Protein AF-A0A5B1AXQ1-F1 (afdb_monomer_lite)

Structure (mmCIF, N/CA/C/O backbone):
data_AF-A0A5B1AXQ1-F1
#
_entry.id   AF-A0A5B1AXQ1-F1
#
loop_
_atom_site.group_PDB
_atom_site.id
_atom_site.type_symbol
_atom_site.label_atom_id
_atom_site.label_alt_id
_atom_site.label_comp_id
_atom_site.label_asym_id
_atom_site.label_entity_id
_atom_site.label_seq_id
_atom_site.pdbx_PDB_ins_code
_atom_site.Cartn_x
_atom_site.Cartn_y
_atom_site.Cartn_z
_atom_site.occupancy
_atom_site.B_iso_or_equiv
_atom_site.auth_seq_id
_atom_site.auth_comp_id
_atom_site.auth_asym_id
_atom_site.auth_atom_id
_atom_site.pdbx_PDB_model_num
ATOM 1 N N . GLY A 1 1 ? 42.513 -21.942 -64.208 1.00 62.62 1 GLY A N 1
ATOM 2 C CA . GLY A 1 1 ? 41.430 -21.273 -63.466 1.00 62.62 1 GLY A CA 1
ATOM 3 C C . GLY A 1 1 ? 41.956 -20.337 -62.388 1.00 62.62 1 GLY A C 1
ATOM 4 O O . GLY A 1 1 ? 41.761 -20.637 -61.222 1.00 62.62 1 GLY A O 1
ATOM 5 N N . PRO A 1 2 ? 42.596 -19.210 -62.746 1.00 82.12 2 PRO A N 1
ATOM 6 C CA . PRO A 1 2 ? 43.008 -18.190 -61.775 1.00 82.12 2 PRO A CA 1
ATOM 7 C C . PRO A 1 2 ? 41.826 -17.334 -61.291 1.00 82.12 2 PRO A C 1
ATOM 9 O O . PRO A 1 2 ? 41.734 -17.020 -60.113 1.00 82.12 2 PRO A O 1
ATOM 12 N N . ILE A 1 3 ? 40.867 -17.036 -62.173 1.00 83.25 3 ILE A N 1
ATOM 13 C CA . ILE A 1 3 ? 39.683 -16.222 -61.849 1.00 83.25 3 ILE A CA 1
ATOM 14 C C . ILE A 1 3 ? 38.796 -16.921 -60.808 1.00 83.25 3 ILE A C 1
ATOM 16 O O . ILE A 1 3 ? 38.340 -16.279 -59.870 1.00 83.25 3 ILE A O 1
ATOM 20 N N . LEU A 1 4 ? 38.623 -18.244 -60.926 1.00 84.31 4 LEU A N 1
ATOM 21 C CA . LEU A 1 4 ? 37.848 -19.046 -59.973 1.00 84.31 4 LEU A CA 1
ATOM 22 C C . LEU A 1 4 ? 38.517 -19.107 -58.589 1.00 84.31 4 LEU A C 1
ATOM 24 O O . LEU A 1 4 ? 37.845 -19.012 -57.568 1.00 84.31 4 LEU A O 1
ATOM 28 N N . ALA A 1 5 ? 39.848 -19.215 -58.545 1.00 87.50 5 ALA A N 1
ATOM 29 C CA . ALA A 1 5 ? 40.591 -19.179 -57.287 1.00 87.50 5 ALA A CA 1
ATOM 30 C C . ALA A 1 5 ? 40.468 -17.808 -56.598 1.00 87.50 5 ALA A C 1
ATOM 32 O O . ALA A 1 5 ? 40.232 -17.741 -55.394 1.00 87.50 5 ALA A O 1
ATOM 33 N N . VAL A 1 6 ? 40.551 -16.718 -57.370 1.00 89.38 6 VAL A N 1
ATOM 34 C CA . VAL A 1 6 ? 40.380 -15.350 -56.858 1.00 89.38 6 VAL A CA 1
ATOM 35 C C . VAL A 1 6 ? 38.949 -15.110 -56.371 1.00 89.38 6 VAL A C 1
ATOM 37 O O . VAL A 1 6 ? 38.765 -14.564 -55.286 1.00 89.38 6 VAL A O 1
ATOM 40 N N . SER A 1 7 ? 37.927 -15.562 -57.103 1.00 87.31 7 SER A N 1
ATOM 41 C CA . SER A 1 7 ? 36.533 -15.401 -56.674 1.00 87.31 7 SER A CA 1
ATOM 42 C C . SER A 1 7 ? 36.222 -16.180 -55.396 1.00 87.31 7 SER A C 1
ATOM 44 O O . SER A 1 7 ? 35.523 -15.670 -54.524 1.00 87.31 7 SER A O 1
ATOM 46 N N . VAL A 1 8 ? 36.770 -17.392 -55.248 1.00 87.69 8 VAL A N 1
ATOM 47 C CA . VAL A 1 8 ? 36.600 -18.199 -54.029 1.00 87.69 8 VAL A CA 1
ATOM 48 C C . VAL A 1 8 ? 37.334 -17.562 -52.848 1.00 87.69 8 VAL A C 1
ATOM 50 O O . VAL A 1 8 ? 36.778 -17.503 -51.755 1.00 87.69 8 VAL A O 1
ATOM 53 N N . ALA A 1 9 ? 38.535 -17.018 -53.058 1.00 88.31 9 ALA A N 1
ATOM 54 C CA . ALA A 1 9 ? 39.266 -16.307 -52.012 1.00 88.31 9 ALA A CA 1
ATOM 55 C C . ALA A 1 9 ? 38.494 -15.074 -51.506 1.00 88.31 9 ALA A C 1
ATOM 57 O O . ALA A 1 9 ? 38.360 -14.889 -50.299 1.00 88.31 9 ALA A O 1
ATOM 58 N N . ILE A 1 10 ? 37.919 -14.272 -52.410 1.00 86.94 10 ILE A N 1
ATOM 59 C CA . ILE A 1 10 ? 37.098 -13.105 -52.043 1.00 86.94 10 ILE A CA 1
ATOM 60 C C . ILE A 1 10 ? 35.821 -13.538 -51.305 1.00 86.94 10 ILE A C 1
ATOM 62 O O . ILE A 1 10 ? 35.460 -12.933 -50.295 1.00 86.94 10 ILE A O 1
ATOM 66 N N . ALA A 1 11 ? 35.164 -14.612 -51.754 1.00 86.19 11 ALA A N 1
ATOM 67 C CA . ALA A 1 11 ? 33.975 -15.145 -51.091 1.00 86.19 11 ALA A CA 1
ATOM 68 C C . ALA A 1 11 ? 34.274 -15.651 -49.667 1.00 86.19 11 ALA A C 1
ATOM 70 O O . ALA A 1 11 ? 33.496 -15.395 -48.750 1.00 86.19 11 ALA A O 1
ATOM 71 N N . LEU A 1 12 ? 35.417 -16.313 -49.458 1.00 84.81 12 LEU A N 1
ATOM 72 C CA . LEU A 1 12 ? 35.848 -16.781 -48.137 1.00 84.81 12 LEU A CA 1
ATOM 73 C C . LEU A 1 12 ? 36.193 -15.625 -47.190 1.00 84.81 12 LEU A C 1
ATOM 75 O O . LEU A 1 12 ? 35.871 -15.704 -46.008 1.00 84.81 12 LEU A O 1
ATOM 79 N N . ILE A 1 13 ? 36.778 -14.536 -47.699 1.00 84.00 13 ILE A N 1
ATOM 80 C CA . ILE A 1 13 ? 37.004 -13.311 -46.913 1.00 84.00 13 ILE A CA 1
ATOM 81 C C . ILE A 1 13 ? 35.664 -12.706 -46.466 1.00 84.00 13 ILE A C 1
ATOM 83 O O . ILE A 1 13 ? 35.518 -12.343 -45.301 1.00 84.00 13 ILE A O 1
ATOM 87 N N . GLY A 1 14 ? 34.665 -12.656 -47.355 1.00 78.06 14 GLY A N 1
ATOM 88 C CA . GLY A 1 14 ? 33.310 -12.216 -47.007 1.00 78.06 14 GLY A CA 1
ATOM 89 C C . GLY A 1 14 ? 32.628 -13.123 -45.975 1.00 78.06 14 GLY A C 1
ATOM 90 O O . GLY A 1 14 ? 31.987 -12.634 -45.047 1.00 78.06 14 GLY A O 1
ATOM 91 N N . LEU A 1 15 ? 32.825 -14.441 -46.080 1.00 81.62 15 LEU A N 1
ATOM 92 C CA . LEU A 1 15 ? 32.309 -15.418 -45.117 1.00 81.62 15 LEU A CA 1
ATOM 93 C C . LEU A 1 15 ? 32.937 -15.237 -43.725 1.00 81.62 15 LEU A C 1
ATOM 95 O O . LEU A 1 15 ? 32.262 -15.414 -42.716 1.00 81.62 15 LEU A O 1
ATOM 99 N N . LEU A 1 16 ? 34.209 -14.835 -43.661 1.00 79.88 16 LEU A N 1
ATOM 100 C CA . LEU A 1 16 ? 34.940 -14.613 -42.411 1.00 79.88 16 LEU A CA 1
ATOM 101 C C . LEU A 1 16 ? 34.453 -13.377 -41.633 1.00 79.88 16 LEU A C 1
ATOM 103 O O . LEU A 1 16 ? 34.719 -13.268 -40.439 1.00 79.88 16 LEU A O 1
ATOM 107 N N . ALA A 1 17 ? 33.705 -12.475 -42.276 1.00 72.56 17 ALA A N 1
ATOM 108 C CA . ALA A 1 17 ? 33.065 -11.331 -41.625 1.00 72.56 17 ALA A CA 1
ATOM 109 C C . ALA A 1 17 ? 31.730 -11.689 -40.934 1.00 72.56 17 ALA A C 1
ATOM 111 O O . ALA A 1 17 ? 31.288 -10.964 -40.043 1.00 72.56 17 ALA A O 1
ATOM 112 N N . LEU A 1 18 ? 31.099 -12.817 -41.292 1.00 72.56 18 LEU A N 1
ATOM 113 C CA . LEU A 1 18 ? 29.804 -13.241 -40.738 1.00 72.56 18 LEU A CA 1
ATOM 114 C C . LEU A 1 18 ? 29.834 -13.634 -39.247 1.00 72.56 18 LEU A C 1
ATOM 116 O O . LEU A 1 18 ? 28.902 -13.258 -38.541 1.00 72.56 18 LEU A O 1
ATOM 120 N N . PRO A 1 19 ? 30.866 -14.317 -38.708 1.00 74.19 19 PRO A N 1
ATOM 121 C CA . PRO A 1 19 ? 30.937 -14.632 -37.278 1.00 74.19 19 PRO A CA 1
ATOM 122 C C . PRO A 1 19 ? 31.004 -13.387 -36.381 1.00 74.19 19 PRO A C 1
ATOM 124 O O . PRO A 1 19 ? 30.658 -13.454 -35.203 1.00 74.19 19 PRO A O 1
ATOM 127 N N . GLY A 1 20 ? 31.464 -12.255 -36.927 1.00 69.19 20 GLY A N 1
ATOM 128 C CA . GLY A 1 20 ? 31.511 -10.966 -36.236 1.00 69.19 20 GLY A CA 1
ATOM 129 C C . GLY A 1 20 ? 30.225 -10.148 -36.363 1.00 69.19 20 GLY A C 1
ATOM 130 O O . GLY A 1 20 ? 30.095 -9.124 -35.691 1.00 69.19 20 GLY A O 1
ATOM 131 N N . TYR A 1 21 ? 29.274 -10.574 -37.199 1.00 69.88 21 TYR A N 1
ATOM 132 C CA . TYR A 1 21 ? 28.023 -9.857 -37.394 1.00 69.88 21 TYR A CA 1
ATOM 133 C C . TYR A 1 21 ? 27.135 -10.012 -36.160 1.00 69.88 21 TYR A C 1
ATOM 135 O O . TYR A 1 21 ? 26.579 -11.075 -35.885 1.00 69.88 21 TYR A O 1
ATOM 143 N N . ARG A 1 22 ? 26.999 -8.923 -35.403 1.00 64.44 22 ARG A N 1
ATOM 144 C CA . ARG A 1 22 ? 26.010 -8.810 -34.336 1.00 64.44 22 ARG A CA 1
ATOM 145 C C . ARG A 1 22 ? 24.856 -7.977 -34.850 1.00 64.44 22 ARG A C 1
ATOM 147 O O . ARG A 1 22 ? 25.022 -6.786 -35.103 1.00 64.44 22 ARG A O 1
ATOM 154 N N . THR A 1 23 ? 23.694 -8.598 -35.010 1.00 62.81 23 THR A N 1
ATOM 155 C CA . THR A 1 23 ? 22.479 -7.845 -35.300 1.00 62.81 23 THR A CA 1
ATOM 156 C C . THR A 1 23 ? 22.153 -6.978 -34.096 1.00 62.81 23 THR A C 1
ATOM 158 O O . THR A 1 23 ? 21.858 -7.489 -33.016 1.00 62.81 23 THR A O 1
ATOM 161 N N . ASN A 1 24 ? 22.239 -5.666 -34.286 1.00 61.69 24 ASN A N 1
ATOM 162 C CA . ASN A 1 24 ? 21.729 -4.705 -33.333 1.00 61.69 24 ASN A CA 1
ATOM 163 C C . ASN A 1 24 ? 20.288 -4.374 -33.727 1.00 61.69 24 ASN A C 1
ATOM 165 O O . ASN A 1 24 ? 20.029 -3.998 -34.867 1.00 61.69 24 ASN A O 1
ATOM 169 N N . TYR A 1 25 ? 19.352 -4.560 -32.805 1.00 63.44 25 TYR A N 1
ATOM 170 C CA . TYR A 1 25 ? 17.948 -4.195 -33.005 1.00 63.44 25 TYR A CA 1
ATOM 171 C C . TYR A 1 25 ? 17.605 -2.865 -32.325 1.00 63.44 25 TYR A C 1
ATOM 173 O O . TYR A 1 25 ? 16.447 -2.450 -32.346 1.00 63.44 25 TYR A O 1
ATOM 181 N N . ASP A 1 26 ? 18.592 -2.183 -31.733 1.00 63.31 26 ASP A N 1
ATOM 182 C CA . ASP A 1 26 ? 18.380 -0.861 -31.164 1.00 63.31 26 ASP A CA 1
ATOM 183 C C . ASP A 1 26 ? 18.321 0.189 -32.276 1.00 63.31 26 ASP A C 1
ATOM 185 O O . ASP A 1 26 ? 19.329 0.618 -32.838 1.00 63.31 26 ASP A O 1
ATOM 189 N N . THR A 1 27 ? 17.102 0.621 -32.594 1.00 61.88 27 THR A N 1
ATOM 190 C CA . THR A 1 27 ? 16.843 1.675 -33.578 1.00 61.88 27 THR A CA 1
ATOM 191 C C . THR A 1 27 ? 17.524 3.003 -33.241 1.00 61.88 27 THR A C 1
ATOM 193 O O . THR A 1 27 ? 17.702 3.812 -34.149 1.00 61.88 27 THR A O 1
ATOM 196 N N . LYS A 1 28 ? 17.937 3.246 -31.986 1.00 60.12 28 LYS A N 1
ATOM 197 C CA . LYS A 1 28 ? 18.630 4.486 -31.596 1.00 60.12 28 LYS A CA 1
ATOM 198 C C . LYS A 1 28 ? 20.015 4.605 -32.224 1.00 60.12 28 LYS A C 1
ATOM 200 O O . LYS A 1 28 ? 20.384 5.705 -32.630 1.00 60.12 28 LYS A O 1
ATOM 205 N N . ASP A 1 29 ? 20.729 3.492 -32.380 1.00 64.88 29 ASP A N 1
ATOM 206 C CA . ASP A 1 29 ? 22.084 3.469 -32.951 1.00 64.88 29 ASP A CA 1
ATOM 207 C C . ASP A 1 29 ? 22.094 3.702 -34.469 1.00 64.88 29 ASP A C 1
ATOM 209 O O . ASP A 1 29 ? 23.114 4.075 -35.048 1.00 64.88 29 ASP A O 1
ATOM 213 N N . TYR A 1 30 ? 20.942 3.526 -35.121 1.00 67.44 30 TYR A N 1
ATOM 214 C CA . TYR A 1 30 ? 20.759 3.784 -36.550 1.00 67.44 30 TYR A CA 1
ATOM 215 C C . TYR A 1 30 ? 20.339 5.232 -36.853 1.00 67.44 30 TYR A C 1
ATOM 217 O O . TYR A 1 30 ? 20.207 5.601 -38.022 1.00 67.44 30 TYR A O 1
ATOM 225 N N . ILE A 1 31 ? 20.139 6.064 -35.824 1.00 70.50 31 ILE A N 1
ATOM 226 C CA . ILE A 1 31 ? 19.672 7.448 -35.945 1.00 70.50 31 ILE A CA 1
ATOM 227 C C . ILE A 1 31 ? 20.780 8.411 -35.474 1.00 70.50 31 ILE A C 1
ATOM 229 O O . ILE A 1 31 ? 21.354 8.204 -34.404 1.00 70.50 31 ILE A O 1
ATOM 233 N N . PRO A 1 32 ? 21.093 9.497 -36.216 1.00 73.62 32 PRO A N 1
ATOM 234 C CA . PRO A 1 32 ? 22.128 10.447 -35.814 1.00 73.62 32 PRO A CA 1
ATOM 235 C C . PRO A 1 32 ? 21.908 11.009 -34.404 1.00 73.62 32 PRO A C 1
ATOM 237 O O . PRO A 1 32 ? 20.814 11.454 -34.051 1.00 73.62 32 PRO A O 1
ATOM 240 N N . ALA A 1 33 ? 22.977 11.067 -33.608 1.00 70.00 33 ALA A N 1
ATOM 241 C CA . ALA A 1 33 ? 22.943 11.588 -32.237 1.00 70.00 33 ALA A CA 1
ATOM 242 C C . ALA A 1 33 ? 22.510 13.068 -32.136 1.00 70.00 33 ALA A C 1
ATOM 244 O O . ALA A 1 33 ? 22.148 13.534 -31.060 1.00 70.00 33 ALA A O 1
ATOM 245 N N . SER A 1 34 ? 22.539 13.809 -33.249 1.00 73.00 34 SER A N 1
ATOM 246 C CA . SER A 1 34 ? 22.160 15.223 -33.336 1.00 73.00 34 SER A CA 1
ATOM 247 C C . SER A 1 34 ? 20.653 15.472 -33.437 1.00 73.00 34 SER A C 1
ATOM 249 O O . SER A 1 34 ? 20.227 16.624 -33.340 1.00 73.00 34 SER A O 1
ATOM 251 N N . ILE A 1 35 ? 19.830 14.438 -33.644 1.00 80.12 35 ILE A N 1
ATOM 252 C CA . ILE A 1 35 ? 18.378 14.616 -33.730 1.00 80.12 35 ILE A CA 1
ATOM 253 C C . ILE A 1 35 ? 17.828 14.997 -32.344 1.00 80.12 35 ILE A C 1
ATOM 255 O O . ILE A 1 35 ? 18.209 14.367 -31.353 1.00 80.12 35 ILE A O 1
ATOM 259 N N . PRO A 1 36 ? 16.896 15.970 -32.244 1.00 72.94 36 PRO A N 1
ATOM 260 C CA . PRO A 1 36 ? 16.323 16.410 -30.969 1.00 72.94 36 PRO A CA 1
ATOM 261 C C . PRO A 1 36 ? 15.810 15.274 -30.070 1.00 72.94 36 PRO A C 1
ATOM 263 O O . PRO A 1 36 ? 15.926 15.363 -28.851 1.00 72.94 36 PRO A O 1
ATOM 266 N N . GLY A 1 37 ? 15.302 14.185 -30.661 1.00 72.62 37 GLY A N 1
ATOM 267 C CA . GLY A 1 37 ? 14.887 12.981 -29.937 1.00 72.62 37 GLY A CA 1
ATOM 268 C C . GLY A 1 37 ? 16.028 12.287 -29.183 1.00 72.62 37 GLY A C 1
ATOM 269 O O . GLY A 1 37 ? 15.877 11.993 -28.002 1.00 72.62 37 GLY A O 1
ATOM 270 N N . ASN A 1 38 ? 17.192 12.104 -29.815 1.00 71.50 38 ASN A N 1
ATOM 271 C CA . ASN A 1 38 ? 18.360 11.480 -29.182 1.00 71.50 38 ASN A CA 1
ATOM 272 C C . ASN A 1 38 ? 19.023 12.415 -28.160 1.00 71.50 38 ASN A C 1
ATOM 274 O O . ASN A 1 38 ? 19.478 11.960 -27.114 1.00 71.50 38 ASN A O 1
ATOM 278 N N . VAL A 1 39 ? 19.021 13.729 -28.410 1.00 76.25 39 VAL A N 1
ATOM 279 C CA . VAL A 1 39 ? 19.496 14.729 -27.436 1.00 76.25 39 VAL A CA 1
ATOM 280 C C . VAL A 1 39 ? 18.609 14.737 -26.184 1.00 76.25 39 VAL A C 1
ATOM 282 O O . VAL A 1 39 ? 19.123 14.778 -25.065 1.00 76.25 39 VAL A O 1
ATOM 285 N N . GLY A 1 40 ? 17.286 14.655 -26.359 1.00 70.81 40 GLY A N 1
ATOM 286 C CA . GLY A 1 40 ? 16.324 14.554 -25.261 1.00 70.81 40 GLY A CA 1
ATOM 287 C C . GLY A 1 40 ? 16.464 13.254 -24.467 1.00 70.81 40 GLY A C 1
ATOM 288 O O . GLY A 1 40 ? 16.504 13.290 -23.238 1.00 70.81 40 GLY A O 1
ATOM 289 N N . ASP A 1 41 ? 16.618 12.120 -25.150 1.00 72.94 41 ASP A N 1
ATOM 290 C CA . ASP A 1 41 ? 16.845 10.812 -24.524 1.00 72.94 41 ASP A CA 1
ATOM 291 C C . ASP A 1 41 ? 18.177 10.773 -23.750 1.00 72.94 41 ASP A C 1
ATOM 293 O O . ASP A 1 41 ? 18.218 10.316 -22.609 1.00 72.94 41 ASP A O 1
ATOM 297 N N . ALA A 1 42 ? 19.247 11.357 -24.306 1.00 75.06 42 ALA A N 1
ATOM 298 C CA . ALA A 1 42 ? 20.550 11.488 -23.650 1.00 75.06 42 ALA A CA 1
ATOM 299 C C . ALA A 1 42 ? 20.537 12.441 -22.441 1.00 75.06 42 ALA A C 1
ATOM 301 O O . ALA A 1 42 ? 21.315 12.267 -21.501 1.00 75.06 42 ALA A O 1
ATOM 302 N N . ALA A 1 43 ? 19.677 13.462 -22.444 1.00 75.25 43 ALA A N 1
ATOM 303 C CA . ALA A 1 43 ? 19.471 14.325 -21.285 1.00 75.25 43 ALA A CA 1
ATOM 304 C C . ALA A 1 43 ? 18.654 13.611 -20.196 1.00 75.25 43 ALA A C 1
ATOM 306 O O . ALA A 1 43 ? 18.981 13.699 -19.012 1.00 75.25 43 ALA A O 1
ATOM 307 N N . ALA A 1 44 ? 17.618 12.871 -20.590 1.00 69.25 44 ALA A N 1
ATOM 308 C CA . ALA A 1 44 ? 16.731 12.168 -19.675 1.00 69.25 44 ALA A CA 1
ATOM 309 C C . ALA A 1 44 ? 17.388 10.933 -19.033 1.00 69.25 44 ALA A C 1
ATOM 311 O O . ALA A 1 44 ? 17.189 10.696 -17.841 1.00 69.25 44 ALA A O 1
ATOM 312 N N . SER A 1 45 ? 18.243 10.205 -19.758 1.00 70.69 45 SER A N 1
ATOM 313 C CA . SER A 1 45 ? 18.985 9.043 -19.239 1.00 70.69 45 SER A CA 1
ATOM 314 C C . SER A 1 45 ? 19.950 9.382 -18.094 1.00 70.69 45 SER A C 1
ATOM 316 O O . SER A 1 45 ? 20.302 8.508 -17.303 1.00 70.69 45 SER A O 1
ATOM 318 N N . ARG A 1 46 ? 20.328 10.660 -17.934 1.00 75.50 46 ARG A N 1
ATOM 319 C CA . ARG A 1 46 ? 21.127 11.142 -16.790 1.00 75.50 46 ARG A CA 1
ATOM 320 C C . ARG A 1 46 ? 20.351 11.143 -15.472 1.00 75.50 46 ARG A C 1
ATOM 322 O O . ARG A 1 46 ? 20.964 11.069 -14.411 1.00 75.50 46 ARG A O 1
ATOM 329 N N . HIS A 1 47 ? 19.022 11.247 -15.524 1.00 75.62 47 HIS A N 1
ATOM 330 C CA . HIS A 1 47 ? 18.162 11.396 -14.342 1.00 75.62 47 HIS A CA 1
ATOM 331 C C . HIS A 1 47 ? 17.149 10.253 -14.172 1.00 75.62 47 HIS A C 1
ATOM 333 O O . HIS A 1 47 ? 16.691 9.972 -13.057 1.00 75.62 47 HIS A O 1
ATOM 339 N N . PHE A 1 48 ? 16.805 9.563 -15.259 1.00 66.88 48 PHE A N 1
ATOM 340 C CA . PHE A 1 48 ? 15.840 8.473 -15.284 1.00 66.88 48 PHE A CA 1
ATOM 341 C C . PHE A 1 48 ? 16.511 7.180 -15.742 1.00 66.88 48 PHE A C 1
ATOM 343 O O . PHE A 1 48 ? 17.267 7.156 -16.706 1.00 66.88 48 PHE A O 1
ATOM 350 N N . SER A 1 49 ? 16.221 6.082 -15.040 1.00 64.50 49 SER A N 1
ATOM 351 C CA . SER A 1 49 ? 16.651 4.752 -15.475 1.00 64.50 49 SER A CA 1
ATOM 352 C C . SER A 1 49 ? 15.971 4.395 -16.798 1.00 64.50 49 SER A C 1
ATOM 354 O O . SER A 1 49 ? 14.834 4.798 -17.035 1.00 64.50 49 SER A O 1
ATOM 356 N N . GLN A 1 50 ? 16.623 3.591 -17.639 1.00 63.56 50 GLN A N 1
ATOM 357 C CA . GLN A 1 50 ? 16.088 3.206 -18.952 1.00 63.56 50 GLN A CA 1
ATOM 358 C C . GLN A 1 50 ? 14.710 2.519 -18.857 1.00 63.56 50 GLN A C 1
ATOM 360 O O . GLN A 1 50 ? 13.824 2.795 -19.658 1.00 63.56 50 GLN A O 1
ATOM 365 N N . ALA A 1 51 ? 14.465 1.753 -17.787 1.00 58.28 51 ALA A N 1
ATOM 366 C CA . ALA A 1 51 ? 13.154 1.170 -17.479 1.00 58.28 51 ALA A CA 1
ATOM 367 C C . ALA A 1 51 ? 12.037 2.209 -17.220 1.00 58.28 51 ALA A C 1
ATOM 369 O O . ALA A 1 51 ? 10.861 1.907 -17.387 1.00 58.28 51 ALA A O 1
ATOM 370 N N . ARG A 1 52 ? 12.376 3.441 -16.811 1.00 63.03 52 ARG A N 1
ATOM 371 C CA . ARG A 1 52 ? 11.415 4.551 -16.678 1.00 63.03 52 ARG A CA 1
ATOM 372 C C . ARG A 1 52 ? 11.182 5.294 -17.995 1.00 63.03 52 ARG A C 1
ATOM 374 O O . ARG A 1 52 ? 10.152 5.946 -18.124 1.00 63.03 52 ARG A O 1
ATOM 381 N N . MET A 1 53 ? 12.118 5.198 -18.939 1.00 66.75 53 MET A N 1
ATOM 382 C CA . MET A 1 53 ? 12.035 5.822 -20.264 1.00 66.75 53 MET A CA 1
ATOM 383 C C . MET A 1 53 ? 11.198 4.997 -21.252 1.00 66.75 53 MET A C 1
ATOM 385 O O . MET A 1 53 ? 10.631 5.551 -22.188 1.00 66.75 53 MET A O 1
ATOM 389 N N . SER A 1 54 ? 11.090 3.684 -21.037 1.00 68.62 54 SER A N 1
ATOM 390 C CA . SER A 1 54 ? 10.287 2.778 -21.867 1.00 68.62 54 SER A CA 1
ATOM 391 C C . SER A 1 54 ? 9.469 1.838 -20.979 1.00 68.62 54 SER A C 1
ATOM 393 O O . SER A 1 54 ? 9.869 0.693 -20.770 1.00 68.62 54 SER A O 1
ATOM 395 N N . PRO A 1 55 ? 8.365 2.330 -20.386 1.00 74.88 55 PRO A N 1
ATOM 396 C CA . PRO A 1 55 ? 7.534 1.508 -19.522 1.00 74.88 55 PRO A CA 1
ATOM 397 C C . PRO A 1 55 ? 6.750 0.478 -20.337 1.00 74.88 55 PRO A C 1
ATOM 399 O O . PRO A 1 55 ? 6.236 0.777 -21.414 1.00 74.88 55 PRO A O 1
ATOM 402 N N . GLU A 1 56 ? 6.601 -0.717 -19.778 1.00 78.19 56 GLU A N 1
ATOM 403 C CA . GLU A 1 56 ? 5.643 -1.705 -20.264 1.00 78.19 56 GLU A CA 1
ATOM 404 C C . GLU A 1 56 ? 4.255 -1.388 -19.687 1.00 78.19 56 GLU A C 1
ATOM 406 O 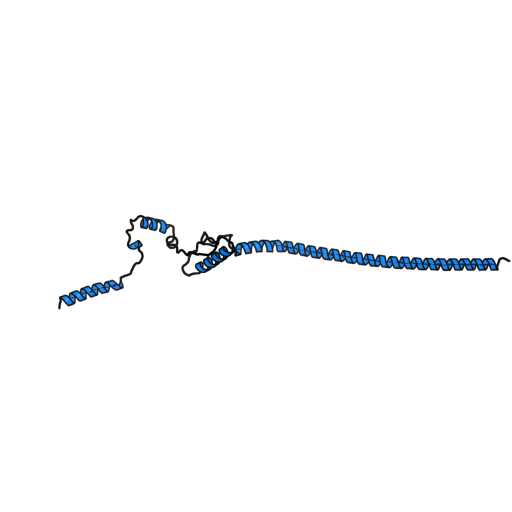O . GLU A 1 56 ? 4.119 -1.088 -18.496 1.00 78.19 56 GLU A O 1
ATOM 411 N N . LEU A 1 57 ? 3.225 -1.398 -20.538 1.00 84.81 57 LEU A N 1
ATOM 412 C CA . LEU A 1 57 ? 1.855 -1.051 -20.161 1.00 84.81 57 LEU A CA 1
ATOM 413 C C . LEU A 1 57 ? 0.968 -2.295 -20.217 1.00 84.81 57 LEU A C 1
ATOM 415 O O . LEU A 1 57 ? 0.834 -2.921 -21.264 1.00 84.81 57 LEU A O 1
ATOM 419 N N . LEU A 1 58 ? 0.324 -2.609 -19.093 1.00 85.44 58 LEU A N 1
ATOM 420 C CA . LEU A 1 58 ? -0.708 -3.637 -18.999 1.00 85.44 58 LEU A CA 1
ATOM 421 C C . LEU A 1 58 ? -2.072 -2.956 -18.862 1.00 85.44 58 LEU A C 1
ATOM 423 O O . LEU A 1 58 ? -2.329 -2.279 -17.866 1.00 85.44 58 LEU A O 1
ATOM 427 N N . MET A 1 59 ? -2.938 -3.134 -19.859 1.00 89.50 59 MET A N 1
ATOM 428 C CA . MET A 1 59 ? -4.309 -2.625 -19.834 1.00 89.50 59 MET A CA 1
ATOM 429 C C . MET A 1 59 ? -5.244 -3.672 -19.226 1.00 89.50 59 MET A C 1
ATOM 431 O O . MET A 1 59 ? -5.219 -4.836 -19.620 1.00 89.50 59 MET A O 1
ATOM 435 N N . LEU A 1 60 ? -6.059 -3.248 -18.261 1.00 86.94 60 LEU A N 1
ATOM 436 C CA . LEU A 1 60 ? -7.110 -4.059 -17.652 1.00 86.94 60 LEU A CA 1
ATOM 437 C C . LEU A 1 60 ? -8.460 -3.517 -18.120 1.00 86.94 60 LEU A C 1
ATOM 439 O O . LEU A 1 60 ? -8.722 -2.324 -17.974 1.00 86.94 60 LEU A O 1
ATOM 443 N N . GLU A 1 61 ? -9.294 -4.390 -18.674 1.00 89.56 61 GLU A N 1
ATOM 444 C CA . GLU A 1 61 ? -10.641 -4.068 -19.143 1.00 89.56 61 GLU A CA 1
ATOM 445 C C . GLU A 1 61 ? -11.663 -4.900 -18.363 1.00 89.56 61 GLU A C 1
ATOM 447 O O . GLU A 1 61 ? -11.425 -6.072 -18.069 1.00 89.56 61 GLU A O 1
ATOM 452 N N . SER A 1 62 ? -12.779 -4.270 -17.999 1.00 90.88 62 SER A N 1
ATOM 453 C CA . SER A 1 62 ? -13.881 -4.876 -17.254 1.00 90.88 62 SER A CA 1
ATOM 454 C C . SER A 1 62 ? -15.209 -4.463 -17.883 1.00 90.88 62 SER A C 1
ATOM 456 O O . SER A 1 62 ? -15.309 -3.396 -18.487 1.00 90.88 62 SER A O 1
ATOM 458 N N . ASP A 1 63 ? -16.234 -5.297 -17.720 1.00 94.25 63 ASP A N 1
ATOM 459 C CA . ASP A 1 63 ? -17.600 -5.057 -18.200 1.00 94.25 63 ASP A CA 1
ATOM 460 C C . ASP A 1 63 ? -18.409 -4.102 -17.300 1.00 94.25 63 ASP A C 1
ATOM 462 O O . ASP A 1 63 ? -19.554 -3.766 -17.607 1.00 94.25 63 ASP A O 1
ATOM 466 N N . HIS A 1 64 ? -17.814 -3.636 -16.201 1.00 92.38 64 HIS A N 1
ATOM 467 C CA . HIS A 1 64 ? -18.434 -2.738 -15.231 1.00 92.38 64 HIS A CA 1
ATOM 468 C C . HIS A 1 64 ? -17.452 -1.689 -14.691 1.00 92.38 64 HIS A C 1
ATOM 470 O O . HIS A 1 64 ? -16.235 -1.761 -14.878 1.00 92.38 64 HIS A O 1
ATOM 476 N N . ASP A 1 65 ? -17.998 -0.688 -13.995 1.00 90.69 65 ASP A N 1
ATOM 477 C CA . ASP A 1 65 ? -17.210 0.367 -13.362 1.00 90.69 65 ASP A CA 1
ATOM 478 C C . ASP A 1 65 ? -16.413 -0.172 -12.163 1.00 90.69 65 ASP A C 1
ATOM 480 O O . ASP A 1 65 ? -16.973 -0.499 -11.114 1.00 90.69 65 ASP A O 1
ATOM 484 N N . MET A 1 66 ? -15.089 -0.193 -12.313 1.00 87.19 66 MET A N 1
ATOM 485 C CA . MET A 1 66 ? -14.144 -0.701 -11.315 1.00 87.19 66 MET A CA 1
ATOM 486 C C . MET A 1 66 ? -13.843 0.281 -10.170 1.00 87.19 66 MET A C 1
ATOM 488 O O . MET A 1 66 ? -12.980 0.018 -9.331 1.00 87.19 66 MET A O 1
ATOM 492 N N . ARG A 1 67 ? -14.501 1.447 -10.103 1.00 88.31 67 ARG A N 1
ATOM 493 C CA . ARG A 1 67 ? -14.276 2.466 -9.054 1.00 88.31 67 ARG A CA 1
ATOM 494 C C . ARG A 1 67 ? -14.969 2.121 -7.730 1.00 88.31 67 ARG A C 1
ATOM 496 O O . ARG A 1 67 ? -15.570 2.983 -7.090 1.00 88.31 67 ARG A O 1
ATOM 503 N N . ASN A 1 68 ? -14.874 0.868 -7.299 1.00 87.56 68 A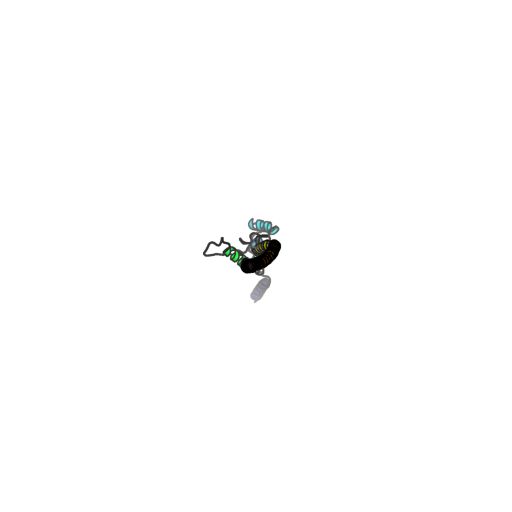SN A N 1
ATOM 504 C CA . ASN A 1 68 ? -15.422 0.387 -6.035 1.00 87.56 68 ASN A CA 1
ATOM 505 C C . ASN A 1 68 ? -14.368 -0.388 -5.226 1.00 87.56 68 ASN A C 1
ATOM 507 O O . ASN A 1 68 ? -13.291 -0.732 -5.711 1.00 87.56 68 ASN A O 1
ATOM 511 N N . SER A 1 69 ? -14.661 -0.636 -3.950 1.00 86.31 69 SER A N 1
ATOM 512 C CA . SER A 1 69 ? -13.715 -1.268 -3.026 1.00 86.31 69 SER A CA 1
ATOM 513 C C . SER A 1 69 ? -13.384 -2.719 -3.386 1.00 86.31 69 SER A C 1
ATOM 515 O O . SER A 1 69 ? -12.253 -3.146 -3.156 1.00 86.31 69 SER A O 1
ATOM 517 N N . ALA A 1 70 ? -14.329 -3.471 -3.958 1.00 86.06 70 ALA A N 1
ATOM 518 C CA . ALA A 1 70 ? -14.110 -4.859 -4.350 1.00 86.06 70 ALA A CA 1
ATOM 519 C C . ALA A 1 70 ? -13.106 -4.952 -5.506 1.00 86.06 70 ALA A C 1
ATOM 521 O O . ALA A 1 70 ? -12.113 -5.675 -5.405 1.00 86.06 70 ALA A O 1
ATOM 522 N N . ASP A 1 71 ? -13.289 -4.146 -6.548 1.00 88.44 71 ASP A N 1
ATOM 523 C CA . ASP A 1 71 ? -12.414 -4.163 -7.720 1.00 88.44 71 ASP A CA 1
ATOM 524 C C . ASP A 1 71 ? -11.030 -3.592 -7.433 1.00 88.44 71 ASP A C 1
ATOM 526 O O . ASP A 1 71 ? -10.031 -4.088 -7.954 1.00 88.44 71 ASP A O 1
ATOM 530 N N . MET A 1 72 ? -10.919 -2.628 -6.518 1.00 87.75 72 MET A N 1
ATOM 531 C CA . MET A 1 72 ? -9.613 -2.151 -6.054 1.00 87.75 72 MET A CA 1
ATOM 532 C C . MET A 1 72 ? -8.806 -3.261 -5.359 1.00 87.75 72 MET A C 1
ATOM 534 O O . MET A 1 72 ? -7.581 -3.309 -5.506 1.00 87.75 72 MET A O 1
ATOM 538 N N . MET A 1 73 ? -9.456 -4.204 -4.661 1.00 86.25 73 MET A N 1
ATOM 539 C CA . MET A 1 73 ? -8.767 -5.386 -4.117 1.00 86.25 73 MET A CA 1
ATOM 540 C C . MET A 1 73 ? -8.290 -6.331 -5.219 1.00 86.25 73 MET A C 1
ATOM 542 O O . MET A 1 73 ? -7.182 -6.868 -5.135 1.00 86.25 73 MET A O 1
ATOM 546 N N . VAL A 1 74 ? -9.104 -6.526 -6.259 1.00 88.62 74 VAL A N 1
ATOM 547 C CA . VAL A 1 74 ? -8.739 -7.349 -7.419 1.00 88.62 74 VAL A CA 1
ATOM 548 C C . VAL A 1 74 ? -7.540 -6.734 -8.146 1.00 88.62 74 VAL A C 1
ATOM 550 O O . VAL A 1 74 ? -6.554 -7.431 -8.396 1.00 88.62 74 VAL A O 1
ATOM 553 N N . ILE A 1 75 ? -7.559 -5.420 -8.387 1.00 89.94 75 ILE A N 1
ATOM 554 C CA . ILE A 1 75 ? -6.447 -4.681 -8.995 1.00 89.94 75 ILE A CA 1
ATOM 555 C C . ILE A 1 75 ? -5.177 -4.785 -8.136 1.00 89.94 75 ILE A C 1
ATOM 557 O O . ILE A 1 75 ? -4.100 -5.029 -8.685 1.00 89.94 75 ILE A O 1
ATOM 561 N N . ASP A 1 76 ? -5.252 -4.658 -6.802 1.00 87.56 76 ASP A N 1
ATOM 562 C CA . ASP A 1 76 ? -4.071 -4.851 -5.936 1.00 87.56 76 ASP A CA 1
ATOM 563 C C . ASP A 1 76 ? -3.532 -6.286 -6.022 1.00 87.56 76 ASP A C 1
ATOM 565 O O . ASP A 1 76 ? -2.316 -6.484 -6.057 1.00 87.56 76 ASP A O 1
ATOM 569 N N . ARG A 1 77 ? -4.403 -7.299 -6.121 1.00 87.56 77 ARG A N 1
ATOM 570 C CA . ARG A 1 77 ? -3.975 -8.696 -6.270 1.00 87.56 77 ARG A CA 1
ATOM 571 C C . ARG A 1 77 ? -3.257 -8.939 -7.597 1.00 87.56 77 ARG A C 1
ATOM 573 O O . ARG A 1 77 ? -2.189 -9.552 -7.587 1.00 87.56 77 ARG A O 1
ATOM 580 N N . ILE A 1 78 ? -3.798 -8.431 -8.706 1.00 88.88 78 ILE A N 1
ATOM 581 C CA . ILE A 1 78 ? -3.155 -8.495 -10.030 1.00 88.88 78 ILE A CA 1
ATOM 582 C C . ILE A 1 78 ? -1.798 -7.791 -9.978 1.00 88.88 78 ILE A C 1
ATOM 584 O O . ILE A 1 78 ? -0.780 -8.355 -10.368 1.00 88.88 78 ILE A O 1
ATOM 588 N N . THR A 1 79 ? -1.760 -6.593 -9.401 1.00 89.25 79 THR A N 1
ATOM 589 C CA . THR A 1 79 ? -0.536 -5.798 -9.254 1.00 89.25 79 THR A CA 1
ATOM 590 C C . THR A 1 79 ? 0.539 -6.548 -8.470 1.00 89.25 79 THR A C 1
ATOM 592 O O . THR A 1 79 ? 1.703 -6.556 -8.869 1.00 89.25 79 THR A O 1
ATOM 595 N N . ARG A 1 80 ? 0.171 -7.212 -7.365 1.00 85.50 80 ARG A N 1
ATOM 596 C CA . ARG A 1 80 ? 1.103 -8.045 -6.594 1.00 85.50 80 ARG A CA 1
ATOM 597 C C . ARG A 1 80 ? 1.609 -9.227 -7.406 1.00 85.50 80 ARG A C 1
ATOM 599 O O . ARG A 1 80 ? 2.797 -9.511 -7.329 1.00 85.50 80 ARG A O 1
ATOM 606 N N . ALA A 1 81 ? 0.744 -9.910 -8.153 1.00 88.56 81 ALA A N 1
ATOM 607 C CA . ALA A 1 81 ? 1.158 -11.025 -8.999 1.00 88.56 81 ALA A CA 1
ATOM 608 C C . ALA A 1 81 ? 2.169 -10.576 -10.066 1.00 88.56 81 ALA A C 1
ATOM 610 O O . ALA A 1 81 ? 3.220 -11.197 -10.195 1.00 88.56 81 ALA A O 1
ATOM 611 N N . VAL A 1 82 ? 1.904 -9.455 -10.747 1.00 87.06 82 VAL A N 1
ATOM 612 C CA . VAL A 1 82 ? 2.823 -8.877 -11.740 1.00 87.06 82 VAL A CA 1
ATOM 613 C C . VAL A 1 82 ? 4.154 -8.502 -11.090 1.00 87.06 82 VAL A C 1
ATOM 615 O O . VAL A 1 82 ? 5.201 -8.878 -11.593 1.00 87.06 82 VAL A O 1
ATOM 618 N N . PHE A 1 83 ? 4.145 -7.847 -9.929 1.00 85.75 83 PHE A N 1
ATOM 619 C CA . PHE A 1 83 ? 5.380 -7.440 -9.248 1.00 85.75 83 PHE A CA 1
ATOM 620 C C . PHE A 1 83 ? 6.339 -8.603 -8.917 1.00 85.75 83 PHE A C 1
ATOM 622 O O . PHE A 1 83 ? 7.540 -8.381 -8.827 1.00 85.75 83 PHE A O 1
ATOM 629 N N . HIS A 1 84 ? 5.841 -9.832 -8.745 1.00 86.69 84 HIS A N 1
ATOM 630 C CA . HIS A 1 84 ? 6.689 -11.000 -8.465 1.00 86.69 84 HIS A CA 1
ATOM 631 C C . HIS A 1 84 ? 7.300 -11.642 -9.721 1.00 86.69 84 HIS A C 1
ATOM 633 O O . HIS A 1 84 ? 8.069 -12.597 -9.596 1.00 86.69 84 HIS A O 1
ATOM 639 N N . LEU A 1 85 ? 6.975 -11.156 -10.923 1.00 87.69 85 LEU A N 1
ATOM 640 C CA . LEU A 1 85 ? 7.596 -11.647 -12.148 1.00 87.69 85 LEU A CA 1
ATOM 641 C C . LEU A 1 85 ? 9.072 -11.213 -12.219 1.00 87.69 85 LEU A C 1
ATOM 643 O O . LEU A 1 85 ? 9.413 -10.081 -11.858 1.00 87.69 85 LEU A O 1
ATOM 647 N N . PRO A 1 86 ? 9.971 -12.094 -12.694 1.00 82.75 86 PRO A N 1
ATOM 648 C CA . PRO A 1 86 ? 11.386 -11.771 -12.809 1.00 82.75 86 PRO A CA 1
ATOM 649 C C . PRO A 1 86 ? 11.599 -10.605 -13.783 1.00 82.75 86 PRO A C 1
ATOM 651 O O . PRO A 1 86 ? 11.043 -10.590 -14.877 1.00 82.75 86 PRO A O 1
ATOM 654 N N . GLY A 1 87 ? 12.428 -9.634 -13.391 1.00 77.62 87 GLY A N 1
ATOM 655 C CA . GLY A 1 87 ? 12.747 -8.456 -14.209 1.00 77.62 87 GLY A CA 1
ATOM 656 C C . GLY A 1 87 ? 11.866 -7.228 -13.955 1.00 77.62 87 GLY A C 1
ATOM 657 O O . GLY A 1 87 ? 12.153 -6.163 -14.499 1.00 77.62 87 GLY A O 1
ATOM 658 N N . ILE A 1 88 ? 10.851 -7.324 -13.089 1.00 80.12 88 ILE A N 1
ATOM 659 C CA . ILE A 1 88 ? 9.983 -6.191 -12.749 1.00 80.12 88 ILE A CA 1
ATOM 660 C C . ILE A 1 88 ? 10.512 -5.464 -11.510 1.00 80.12 88 ILE A C 1
ATOM 662 O O . ILE A 1 88 ? 10.491 -5.979 -10.398 1.00 80.12 88 ILE A O 1
ATOM 666 N N . ALA A 1 89 ? 10.981 -4.228 -11.701 1.00 72.88 89 ALA A N 1
ATOM 667 C CA . ALA A 1 89 ? 11.486 -3.397 -10.606 1.00 72.88 89 ALA A CA 1
ATOM 668 C C . ALA A 1 89 ? 10.369 -2.663 -9.843 1.00 72.88 89 ALA A C 1
ATOM 670 O O . ALA A 1 89 ? 10.501 -2.388 -8.651 1.00 72.88 89 ALA A O 1
ATOM 671 N N . GLN A 1 90 ? 9.286 -2.288 -10.530 1.00 76.88 90 GLN A N 1
ATOM 672 C CA . GLN A 1 90 ? 8.224 -1.456 -9.970 1.00 76.88 90 GLN A CA 1
ATOM 673 C C . GLN A 1 90 ? 6.955 -1.560 -10.822 1.00 76.88 90 GLN A C 1
ATOM 675 O O . GLN A 1 90 ? 7.036 -1.506 -12.045 1.00 76.88 90 GLN A O 1
ATOM 680 N N . VAL A 1 91 ? 5.783 -1.630 -10.183 1.00 81.69 91 VAL A N 1
ATOM 681 C CA . VAL A 1 91 ? 4.479 -1.580 -10.868 1.00 81.69 91 VAL A CA 1
ATOM 682 C C . VAL A 1 91 ? 3.714 -0.359 -10.381 1.00 81.69 91 VAL A C 1
ATOM 684 O O . VAL A 1 91 ? 3.445 -0.240 -9.187 1.00 81.69 91 VAL A O 1
ATOM 687 N N . LYS A 1 92 ? 3.362 0.553 -11.291 1.00 82.62 92 LYS A N 1
ATOM 688 C CA . LYS A 1 92 ? 2.532 1.727 -10.989 1.00 82.62 92 LYS A CA 1
ATOM 689 C C . LYS A 1 92 ? 1.093 1.455 -11.410 1.00 82.62 92 LYS A C 1
ATOM 691 O O . LYS A 1 92 ? 0.837 1.129 -12.560 1.00 82.62 92 LYS A O 1
ATOM 696 N N . THR A 1 93 ? 0.167 1.598 -10.472 1.00 84.50 93 THR A N 1
ATOM 697 C CA . THR A 1 93 ? -1.273 1.355 -10.659 1.00 84.50 93 THR A CA 1
ATOM 698 C C . THR A 1 93 ? -2.065 2.329 -9.783 1.00 84.50 93 THR A C 1
ATOM 700 O O . THR A 1 93 ? -1.483 3.017 -8.943 1.00 84.50 93 THR A O 1
ATOM 703 N N . ILE A 1 94 ? -3.388 2.383 -9.934 1.00 78.38 94 ILE A N 1
ATOM 704 C CA . ILE A 1 94 ? -4.269 3.237 -9.127 1.00 78.38 94 ILE A CA 1
ATOM 705 C C . ILE A 1 94 ? -4.189 2.922 -7.623 1.00 78.38 94 ILE A C 1
ATOM 707 O O . ILE A 1 94 ? -4.275 3.829 -6.801 1.00 78.38 94 ILE A O 1
ATOM 711 N N . THR A 1 95 ? -3.914 1.667 -7.250 1.00 73.12 95 THR A N 1
ATOM 712 C CA . THR A 1 95 ? -3.704 1.251 -5.849 1.00 73.12 95 THR A CA 1
ATOM 713 C C . THR A 1 95 ? -2.270 1.481 -5.349 1.00 73.12 95 THR A C 1
ATOM 715 O O . THR A 1 95 ? -1.991 1.304 -4.164 1.00 73.12 95 THR A O 1
ATOM 718 N N . ARG A 1 96 ? -1.337 1.857 -6.240 1.00 76.25 96 ARG A N 1
ATOM 719 C CA . ARG A 1 96 ? 0.102 2.065 -5.974 1.00 76.25 96 ARG A CA 1
ATOM 720 C C . ARG A 1 96 ? 0.664 3.177 -6.874 1.00 76.25 96 ARG A C 1
ATOM 722 O O . ARG A 1 96 ? 1.498 2.903 -7.745 1.00 76.25 96 ARG A O 1
ATOM 729 N N . PRO A 1 97 ? 0.246 4.441 -6.690 1.00 71.75 97 PRO A N 1
ATOM 730 C CA . PRO A 1 97 ? 0.601 5.535 -7.602 1.00 71.75 97 PRO A CA 1
ATOM 731 C C . PRO A 1 97 ? 2.111 5.824 -7.629 1.00 71.75 97 PRO A C 1
ATOM 733 O O . PRO A 1 97 ? 2.671 6.218 -8.651 1.00 71.75 97 PRO A O 1
ATOM 736 N N . LEU A 1 98 ? 2.799 5.564 -6.514 1.00 61.06 98 LEU A N 1
ATOM 737 C CA . LEU A 1 98 ? 4.248 5.724 -6.376 1.00 61.06 98 LEU A CA 1
ATOM 738 C C . LEU A 1 98 ? 5.023 4.430 -6.664 1.00 61.06 98 LEU A C 1
ATOM 740 O O . LEU A 1 98 ? 6.224 4.385 -6.429 1.00 61.06 98 LEU A O 1
ATOM 744 N N . GLY A 1 99 ? 4.356 3.361 -7.107 1.00 55.94 99 GLY A N 1
ATOM 745 C CA . GLY A 1 99 ? 4.905 2.033 -7.406 1.00 55.94 99 GLY A CA 1
ATOM 746 C C . GLY A 1 99 ? 5.517 1.243 -6.239 1.00 55.94 99 GLY A C 1
ATOM 747 O O . GLY A 1 99 ? 5.821 0.063 -6.379 1.00 55.94 99 GLY A O 1
ATOM 748 N N . LYS A 1 100 ? 5.628 1.865 -5.067 1.00 55.91 100 LYS A N 1
ATOM 749 C CA . LYS A 1 100 ? 5.561 1.196 -3.767 1.00 55.91 100 LYS A CA 1
ATOM 750 C C . LYS A 1 100 ? 4.100 1.212 -3.293 1.00 55.91 100 LYS A C 1
ATOM 752 O O . LYS A 1 100 ? 3.381 2.149 -3.662 1.00 55.91 100 LYS A O 1
ATOM 757 N N . PRO A 1 101 ? 3.628 0.207 -2.524 1.00 52.53 101 PRO A N 1
ATOM 758 C CA . PRO A 1 101 ? 2.334 0.330 -1.857 1.00 52.53 101 PRO A CA 1
ATOM 759 C C . PRO A 1 101 ? 2.330 1.650 -1.088 1.00 52.53 101 PRO A C 1
ATOM 761 O O . PRO A 1 101 ? 3.319 1.970 -0.432 1.00 52.53 101 PRO A O 1
ATOM 764 N N . THR A 1 102 ? 1.281 2.455 -1.246 1.00 48.56 102 THR A N 1
ATOM 765 C CA . THR A 1 102 ? 1.196 3.761 -0.592 1.00 48.56 102 THR A CA 1
ATOM 766 C C . THR A 1 102 ? 1.325 3.534 0.905 1.00 48.56 102 THR A C 1
ATOM 768 O O . THR A 1 102 ? 0.476 2.851 1.498 1.00 48.56 102 THR A O 1
ATOM 771 N N . ASP A 1 103 ? 2.404 4.077 1.481 1.00 44.94 103 ASP A N 1
ATOM 772 C CA . ASP A 1 103 ? 2.602 4.152 2.922 1.00 44.94 103 ASP A CA 1
ATOM 773 C C . ASP A 1 103 ? 1.248 4.613 3.496 1.00 44.94 103 ASP A C 1
ATOM 775 O O . ASP A 1 103 ? 0.637 5.545 2.961 1.00 44.94 103 ASP A O 1
ATOM 779 N N . HIS A 1 104 ? 0.730 3.926 4.514 1.00 48.53 104 HIS A N 1
ATOM 780 C CA . HIS A 1 104 ? -0.545 4.224 5.193 1.00 48.53 104 HIS A CA 1
ATOM 781 C C . HIS A 1 104 ? -1.875 3.800 4.509 1.00 48.53 104 HIS A C 1
ATOM 783 O O . HIS A 1 104 ? -2.932 4.028 5.091 1.00 48.53 104 HIS A O 1
ATOM 789 N N . SER A 1 105 ? -1.884 3.143 3.336 1.00 54.44 105 SER A N 1
ATOM 790 C CA . SER A 1 105 ? -3.145 2.729 2.651 1.00 54.44 105 SER A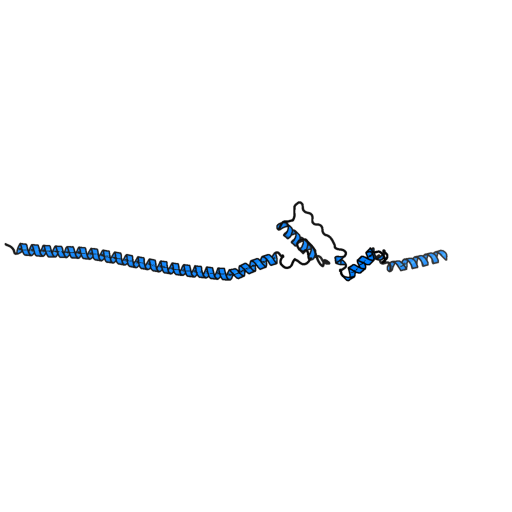 CA 1
ATOM 791 C C . SER A 1 105 ? -3.299 1.227 2.387 1.00 54.44 105 SER A C 1
ATOM 793 O O . SER A 1 105 ? -4.272 0.793 1.772 1.00 54.44 105 SER A O 1
ATOM 795 N N . SER A 1 106 ? -2.338 0.408 2.814 1.00 57.69 106 SER A N 1
ATOM 796 C CA . SER A 1 106 ? -2.435 -1.030 2.579 1.00 57.69 106 SER A CA 1
ATOM 797 C C . SER A 1 106 ? -3.543 -1.629 3.458 1.00 57.69 106 SER A C 1
ATOM 799 O O . SER A 1 106 ? -3.621 -1.328 4.648 1.00 57.69 106 SER A O 1
ATOM 801 N N . ILE A 1 107 ? -4.393 -2.494 2.891 1.00 55.34 107 ILE A N 1
ATOM 802 C CA . ILE A 1 107 ? -5.414 -3.253 3.641 1.00 55.34 107 ILE A CA 1
ATOM 803 C C . ILE A 1 107 ? -4.826 -3.916 4.904 1.00 55.34 107 ILE A C 1
ATOM 805 O O . ILE A 1 107 ? -5.449 -3.814 5.956 1.00 55.34 107 ILE A O 1
ATOM 809 N N . PRO A 1 108 ? -3.607 -4.500 4.882 1.00 53.38 108 PRO A N 1
ATOM 810 C CA . PRO A 1 108 ? -2.959 -4.997 6.094 1.00 53.38 108 PRO A CA 1
ATOM 811 C C . PRO A 1 108 ? -2.658 -3.916 7.139 1.00 53.38 108 PRO A C 1
ATOM 813 O O . PRO A 1 108 ? -2.763 -4.203 8.323 1.00 53.38 108 PRO A O 1
ATOM 816 N N . TYR A 1 109 ? -2.311 -2.689 6.733 1.00 56.22 109 TYR A N 1
ATOM 817 C CA . TYR A 1 109 ? -2.051 -1.576 7.653 1.00 56.22 109 TYR A CA 1
ATOM 818 C C . TYR A 1 109 ? -3.341 -1.003 8.255 1.00 56.22 109 TYR A C 1
ATOM 820 O O . TYR A 1 109 ? -3.398 -0.740 9.454 1.00 56.22 109 TYR A O 1
ATOM 828 N N . GLN A 1 110 ? -4.403 -0.871 7.451 1.00 56.72 110 GLN A N 1
ATOM 829 C CA . GLN A 1 110 ? -5.733 -0.508 7.953 1.00 56.72 110 GLN A CA 1
ATOM 830 C C . GLN A 1 110 ? -6.258 -1.576 8.923 1.00 56.72 110 GLN A C 1
ATOM 832 O O . GLN A 1 110 ? -6.687 -1.235 10.021 1.00 56.72 110 GLN A O 1
ATOM 837 N N . LEU A 1 111 ? -6.119 -2.865 8.584 1.00 57.31 111 LEU A N 1
ATOM 838 C CA . LEU A 1 111 ? -6.434 -3.983 9.481 1.00 57.31 111 LEU A CA 1
ATOM 839 C C . LEU A 1 111 ? -5.552 -3.994 10.740 1.00 57.31 111 LEU A C 1
ATOM 841 O O . LEU A 1 111 ? -6.047 -4.314 11.823 1.00 57.31 111 LEU A O 1
ATOM 845 N N . SER A 1 112 ? -4.265 -3.637 10.632 1.00 56.62 112 SER A N 1
ATOM 846 C CA . SER A 1 112 ? -3.364 -3.584 11.788 1.00 56.62 112 SER A CA 1
ATOM 847 C C . SER A 1 112 ? -3.665 -2.399 12.702 1.00 56.62 112 SER A C 1
ATOM 849 O O . SER A 1 112 ? -3.657 -2.570 13.913 1.00 56.62 112 SER A O 1
ATOM 851 N N . MET A 1 113 ? -3.997 -1.220 12.163 1.00 57.22 113 MET A N 1
ATOM 852 C CA . MET A 1 113 ? -4.440 -0.075 12.970 1.00 57.22 113 MET A CA 1
ATOM 853 C C . MET A 1 113 ? -5.783 -0.345 13.652 1.00 57.22 113 MET A C 1
ATOM 855 O O . MET A 1 113 ? -5.955 0.005 14.817 1.00 57.22 113 MET A O 1
ATOM 859 N N . GLN A 1 114 ? -6.715 -1.016 12.966 1.00 57.31 114 GLN A N 1
ATOM 860 C CA . GLN A 1 114 ? -7.990 -1.425 13.557 1.00 57.31 114 GLN A CA 1
ATOM 861 C C . GLN A 1 114 ? -7.776 -2.428 14.706 1.00 57.31 114 GLN A C 1
ATOM 863 O O . GLN A 1 114 ? -8.403 -2.303 15.757 1.00 57.31 114 GLN A O 1
ATOM 868 N N . ASN A 1 115 ? -6.825 -3.359 14.551 1.00 56.34 115 ASN A N 1
ATOM 869 C CA . ASN A 1 115 ? -6.400 -4.259 15.627 1.00 56.34 115 ASN A CA 1
ATOM 870 C C . ASN A 1 115 ? -5.729 -3.519 16.792 1.00 56.34 115 ASN A C 1
ATOM 872 O O . ASN A 1 115 ? -5.988 -3.868 17.937 1.00 56.34 115 ASN A O 1
ATOM 876 N N . ILE A 1 116 ? -4.902 -2.497 16.539 1.00 56.31 116 ILE A N 1
ATOM 877 C CA . ILE A 1 116 ? -4.248 -1.724 17.611 1.00 56.31 116 ILE A CA 1
ATOM 878 C C . ILE A 1 116 ? -5.295 -1.037 18.497 1.00 56.31 116 ILE A C 1
ATOM 880 O O . ILE A 1 116 ? -5.229 -1.185 19.715 1.00 56.31 116 ILE A O 1
ATOM 884 N N . ILE A 1 117 ? -6.315 -0.394 17.909 1.00 60.28 117 ILE A N 1
ATOM 885 C CA . ILE A 1 117 ? -7.422 0.198 18.684 1.00 60.28 117 ILE A CA 1
ATOM 886 C C . ILE A 1 117 ? -8.159 -0.882 19.489 1.00 60.28 117 ILE A C 1
ATOM 888 O O . ILE A 1 117 ? -8.537 -0.650 20.637 1.00 60.28 117 ILE A O 1
ATOM 892 N N . GLN A 1 118 ? -8.351 -2.076 18.925 1.00 60.75 118 GLN A N 1
ATOM 893 C CA . GLN A 1 118 ? -9.034 -3.171 19.615 1.00 60.75 118 GLN A CA 1
ATOM 894 C C . GLN A 1 118 ? -8.208 -3.742 20.782 1.00 60.75 118 GLN A C 1
ATOM 896 O O . GLN A 1 118 ? -8.767 -4.034 21.837 1.00 60.75 118 GLN A O 1
ATOM 901 N N . VAL A 1 119 ? -6.887 -3.869 20.624 1.00 65.81 119 VAL A N 1
ATOM 902 C CA . VAL A 1 119 ? -5.967 -4.34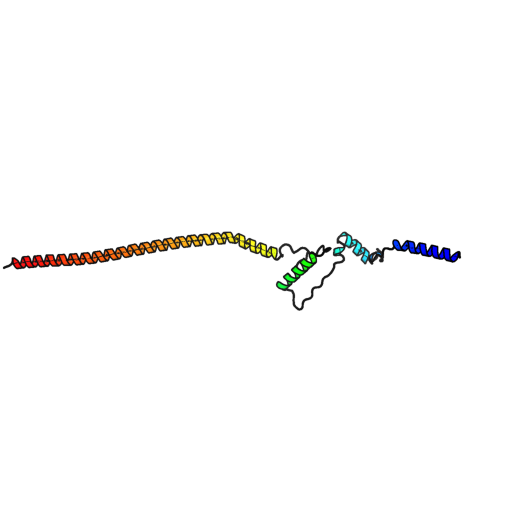5 21.670 1.00 65.81 119 VAL A CA 1
ATOM 903 C C . VAL A 1 119 ? -5.826 -3.316 22.792 1.00 65.81 119 VAL A C 1
ATOM 905 O O . VAL A 1 119 ? -5.829 -3.695 23.963 1.00 65.81 119 VAL A O 1
ATOM 908 N N . GLU A 1 120 ? -5.769 -2.026 22.465 1.00 66.75 120 GLU A N 1
ATOM 909 C CA . GLU A 1 120 ? -5.736 -0.946 23.456 1.00 66.75 120 GLU A CA 1
ATOM 910 C C . GLU A 1 120 ? -7.050 -0.892 24.259 1.00 66.75 120 GLU A C 1
ATOM 912 O O . GLU A 1 120 ? -7.037 -0.892 25.492 1.00 66.75 120 GLU A O 1
ATOM 917 N N . ASN A 1 121 ? -8.201 -1.010 23.584 1.00 74.69 121 ASN A N 1
ATOM 918 C CA . ASN A 1 121 ? -9.506 -1.107 24.246 1.00 74.69 121 ASN A CA 1
ATOM 919 C C . ASN A 1 121 ? -9.727 -2.437 24.983 1.00 74.69 121 ASN A C 1
ATOM 921 O O . ASN A 1 121 ? -10.605 -2.523 25.841 1.00 74.69 121 ASN A O 1
ATOM 925 N N . MET A 1 122 ? -8.945 -3.483 24.706 1.00 77.00 122 MET A N 1
ATOM 926 C CA . MET A 1 122 ? -9.090 -4.772 25.385 1.00 77.00 122 MET A CA 1
ATOM 927 C C . MET A 1 122 ? -8.761 -4.676 26.878 1.00 77.00 122 MET A C 1
ATOM 929 O O . MET A 1 122 ? -9.402 -5.358 27.677 1.00 77.00 122 MET A O 1
ATOM 933 N N . GLN A 1 123 ? -7.808 -3.828 27.284 1.00 80.25 123 GLN A N 1
ATOM 934 C CA . GLN A 1 123 ? -7.560 -3.585 28.711 1.00 80.25 123 GLN A CA 1
ATOM 935 C C . GLN A 1 123 ? -8.758 -2.901 29.376 1.00 80.25 123 GLN A C 1
ATOM 937 O O . GLN A 1 123 ? -9.190 -3.336 30.442 1.00 80.25 123 GLN A O 1
ATOM 942 N N . TYR A 1 124 ? -9.341 -1.900 28.712 1.00 82.50 124 TYR A N 1
ATOM 943 C CA . TYR A 1 124 ? -10.547 -1.219 29.184 1.00 82.50 124 TYR A CA 1
ATOM 944 C C . TYR A 1 124 ? -11.741 -2.181 29.298 1.00 82.50 124 TYR A C 1
ATOM 946 O O . TYR A 1 124 ? -12.407 -2.228 30.331 1.00 82.50 124 TYR A O 1
ATOM 954 N N . MET A 1 125 ? -11.970 -3.028 28.287 1.00 83.31 125 MET A N 1
ATOM 955 C CA . MET A 1 125 ? -13.020 -4.053 28.329 1.00 83.31 125 MET A CA 1
ATOM 956 C C . MET A 1 125 ? -12.792 -5.066 29.455 1.00 83.31 125 MET A C 1
ATOM 958 O O . MET A 1 125 ? -13.739 -5.413 30.155 1.00 83.31 125 MET A O 1
ATOM 962 N N . LYS A 1 126 ? -11.549 -5.515 29.677 1.00 84.19 126 LYS A N 1
ATOM 963 C CA . LYS A 1 126 ? -11.215 -6.414 30.793 1.00 84.19 126 LYS A CA 1
ATOM 964 C C . LYS A 1 126 ? -11.482 -5.769 32.151 1.00 84.19 126 LYS A C 1
ATOM 966 O O . LYS A 1 126 ? -12.034 -6.438 33.018 1.00 84.19 126 LYS A O 1
ATOM 971 N N . GLN A 1 127 ? -11.138 -4.492 32.325 1.00 87.88 127 GLN A N 1
ATOM 972 C CA . GLN A 1 127 ? -11.450 -3.750 33.551 1.00 87.88 127 GLN A CA 1
ATOM 973 C C . GLN A 1 127 ? -12.962 -3.679 33.772 1.00 87.88 127 GLN A C 1
ATOM 975 O O . GLN A 1 127 ? -13.436 -4.118 34.811 1.00 87.88 127 GLN A O 1
ATOM 980 N N . ARG A 1 128 ? -13.738 -3.274 32.760 1.00 85.56 128 ARG A N 1
ATOM 981 C CA . ARG A 1 128 ? -15.209 -3.244 32.844 1.00 85.56 128 ARG A CA 1
ATOM 982 C C . ARG A 1 128 ? -15.828 -4.611 33.129 1.00 85.56 128 ARG A C 1
ATOM 984 O O . ARG A 1 128 ? -16.811 -4.693 33.856 1.00 85.56 128 ARG A O 1
ATOM 991 N N . MET A 1 129 ? -15.252 -5.684 32.597 1.00 87.06 129 MET A N 1
ATOM 992 C CA . MET A 1 129 ? -15.700 -7.045 32.891 1.00 87.06 129 MET A CA 1
ATOM 993 C C . MET A 1 129 ? -15.385 -7.451 34.335 1.00 87.06 129 MET A C 1
ATOM 995 O O . MET A 1 129 ? -16.223 -8.065 34.988 1.00 87.06 129 MET A O 1
ATOM 999 N N . SER A 1 130 ? -14.226 -7.044 34.860 1.00 91.75 130 SER A N 1
ATOM 1000 C CA . SER A 1 130 ? -13.891 -7.196 36.280 1.00 91.75 130 SER A CA 1
ATOM 1001 C C . SER A 1 130 ? -14.853 -6.417 37.179 1.00 91.75 130 SER A C 1
ATOM 1003 O O . SER A 1 130 ? -15.267 -6.931 38.213 1.00 91.75 130 SER A O 1
ATOM 1005 N N . ASP A 1 131 ? -15.246 -5.206 36.781 1.00 91.69 131 ASP A N 1
ATOM 1006 C CA . ASP A 1 131 ? -16.213 -4.401 37.532 1.00 91.69 131 ASP A CA 1
ATOM 1007 C C . ASP A 1 131 ? -17.607 -5.045 37.538 1.00 91.69 131 ASP A C 1
ATOM 1009 O O . ASP A 1 131 ? -18.286 -5.034 38.561 1.00 91.69 131 ASP A O 1
ATOM 1013 N N . MET A 1 132 ? -18.021 -5.667 36.426 1.00 89.88 132 MET A N 1
ATOM 1014 C CA . MET A 1 132 ? -19.269 -6.441 36.370 1.00 89.88 132 MET A CA 1
ATOM 1015 C C . MET A 1 132 ? -19.243 -7.657 37.304 1.00 89.88 132 MET A C 1
ATOM 1017 O O . MET A 1 132 ? -20.264 -7.961 37.916 1.00 89.88 132 MET A O 1
ATOM 1021 N N . ILE A 1 133 ? -18.095 -8.328 37.449 1.00 92.31 133 ILE A N 1
ATOM 1022 C CA . ILE A 1 133 ? -17.932 -9.4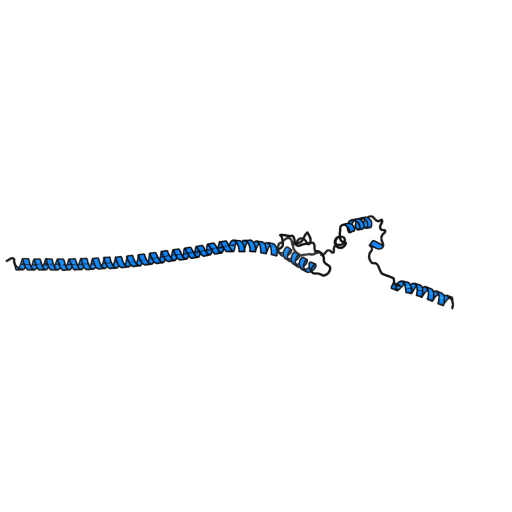24 38.418 1.00 92.31 133 ILE A CA 1
ATOM 1023 C C . ILE A 1 133 ? -18.057 -8.883 39.847 1.00 92.31 133 ILE A C 1
ATOM 1025 O O . ILE A 1 133 ? -18.850 -9.407 40.622 1.00 92.31 133 ILE A O 1
ATOM 1029 N N . ALA A 1 134 ? -17.373 -7.783 40.173 1.00 94.69 134 ALA A N 1
ATOM 1030 C CA . ALA A 1 134 ? -17.486 -7.159 41.492 1.00 94.69 134 ALA A CA 1
ATOM 1031 C C . ALA A 1 134 ? -18.929 -6.715 41.809 1.00 94.69 134 ALA A C 1
ATOM 1033 O O . ALA A 1 134 ? -19.397 -6.848 42.939 1.00 94.69 134 ALA A O 1
ATOM 1034 N N . GLN A 1 135 ? -19.665 -6.219 40.809 1.00 92.50 135 GLN A N 1
ATOM 1035 C CA . GLN A 1 135 ? -21.081 -5.889 40.954 1.00 92.50 135 GLN A CA 1
ATOM 1036 C C . GLN A 1 135 ? -21.945 -7.139 41.175 1.00 92.50 135 GLN A C 1
ATOM 1038 O O . GLN A 1 135 ? -22.866 -7.097 41.990 1.00 92.50 135 GLN A O 1
ATOM 1043 N N . ALA A 1 136 ? -21.661 -8.244 40.483 1.00 91.38 136 ALA A N 1
ATOM 1044 C CA . ALA A 1 136 ? -22.347 -9.515 40.697 1.00 91.38 136 ALA A CA 1
ATOM 1045 C C . ALA A 1 136 ? -22.130 -10.046 42.122 1.00 91.38 136 ALA A C 1
ATOM 1047 O O . ALA A 1 136 ? -23.100 -10.431 42.774 1.00 91.38 136 ALA A O 1
ATOM 1048 N N . ASP A 1 137 ? -20.904 -9.964 42.640 1.00 94.00 137 ASP A N 1
ATOM 1049 C CA . ASP A 1 137 ? -20.587 -10.351 44.018 1.00 94.00 137 ASP A CA 1
ATOM 1050 C C . ASP A 1 137 ? -21.333 -9.474 45.039 1.00 94.00 137 ASP A C 1
ATOM 1052 O O . ASP A 1 137 ? -21.903 -9.976 46.010 1.00 94.00 137 ASP A O 1
ATOM 1056 N N . ALA A 1 138 ? -21.415 -8.161 44.795 1.00 93.62 138 ALA A N 1
ATOM 1057 C CA . ALA A 1 138 ? -22.188 -7.249 45.638 1.00 93.62 138 ALA A CA 1
ATOM 1058 C C . ALA A 1 138 ? -23.699 -7.556 45.608 1.00 93.62 138 ALA A C 1
ATOM 1060 O O . ALA A 1 138 ? -24.373 -7.495 46.640 1.00 93.62 138 ALA A O 1
ATOM 1061 N N . MET A 1 139 ? -24.244 -7.922 44.442 1.00 92.31 139 MET A N 1
ATOM 1062 C CA . MET A 1 139 ? -25.634 -8.374 44.330 1.00 92.31 139 MET A CA 1
ATOM 1063 C C . MET A 1 139 ? -25.859 -9.680 45.094 1.00 92.31 139 MET A C 1
ATOM 1065 O O . MET A 1 139 ? -26.871 -9.798 45.784 1.00 92.31 139 MET A O 1
ATOM 1069 N N . GLN A 1 140 ? -24.914 -10.623 45.045 1.00 93.75 140 GLN A N 1
ATOM 1070 C CA . GLN A 1 140 ? -24.998 -11.860 45.820 1.00 93.75 140 GLN A CA 1
ATOM 1071 C C . GLN A 1 140 ? -25.019 -11.577 47.327 1.00 93.75 140 GLN A C 1
ATOM 1073 O O . GLN A 1 140 ? -25.873 -12.100 48.037 1.00 93.75 140 GLN A O 1
ATOM 1078 N N . GLN A 1 141 ? -24.171 -10.669 47.814 1.00 95.56 141 GLN A N 1
ATOM 1079 C CA . GLN A 1 141 ? -24.181 -10.268 49.223 1.00 95.56 141 GLN A CA 1
ATOM 1080 C C . GLN A 1 141 ? -25.514 -9.620 49.641 1.00 95.56 141 GLN A C 1
ATOM 1082 O O . GLN A 1 141 ? -25.999 -9.828 50.760 1.00 95.56 141 GLN A O 1
ATOM 1087 N N . SER A 1 142 ? -26.135 -8.844 48.747 1.00 92.81 142 SER A N 1
ATOM 1088 C CA . SER A 1 142 ? -27.468 -8.279 48.977 1.00 92.81 142 SER A CA 1
ATOM 1089 C C . SER A 1 142 ? -28.540 -9.371 49.062 1.00 92.81 142 SER A C 1
ATOM 1091 O O . SER A 1 142 ? -29.366 -9.334 49.976 1.00 92.81 142 SER A O 1
ATOM 1093 N N . ILE A 1 143 ? -28.492 -10.372 48.177 1.00 93.12 143 ILE A N 1
ATOM 1094 C CA . ILE A 1 143 ? -29.386 -11.538 48.206 1.00 93.12 143 ILE A CA 1
ATOM 1095 C C . ILE A 1 143 ? -29.227 -12.302 49.524 1.00 93.12 143 ILE A C 1
ATOM 1097 O O . ILE A 1 143 ? -30.225 -12.541 50.203 1.00 93.12 143 ILE A O 1
ATOM 1101 N N . ASP A 1 144 ? -27.997 -12.604 49.938 1.00 95.88 144 ASP A N 1
ATOM 1102 C CA . ASP A 1 144 ? -27.722 -13.322 51.188 1.00 95.88 144 ASP A CA 1
ATOM 1103 C C . ASP A 1 144 ? -28.262 -12.554 52.407 1.00 95.88 144 ASP A C 1
ATOM 1105 O O . ASP A 1 144 ? -28.850 -13.129 53.328 1.00 95.88 144 ASP A O 1
ATOM 1109 N N . THR A 1 145 ? -28.123 -11.226 52.393 1.00 93.38 145 THR A N 1
ATOM 1110 C CA . THR A 1 145 ? -28.662 -10.347 53.440 1.00 93.38 145 THR A CA 1
ATOM 1111 C C . THR A 1 145 ? -30.190 -10.373 53.452 1.00 93.38 145 THR A C 1
ATOM 1113 O O . THR A 1 145 ? -30.792 -10.493 54.521 1.00 93.38 145 THR A O 1
ATOM 1116 N N . MET A 1 146 ? -30.838 -10.305 52.285 1.00 92.69 146 MET A N 1
ATOM 1117 C CA . MET A 1 146 ? -32.296 -10.417 52.179 1.00 92.69 146 MET A CA 1
ATOM 1118 C C . MET A 1 146 ? -32.800 -11.781 52.653 1.00 92.69 146 MET A C 1
ATOM 1120 O O . MET A 1 146 ? -33.803 -11.843 53.362 1.00 92.69 146 MET A O 1
ATOM 1124 N N . GLN A 1 147 ? -32.085 -12.860 52.336 1.00 93.94 147 GLN A N 1
ATOM 1125 C CA . GLN A 1 147 ? -32.415 -14.206 52.797 1.00 93.94 147 GLN A CA 1
ATOM 1126 C C . GLN A 1 147 ? -32.355 -14.301 54.326 1.00 93.94 147 GLN A C 1
ATOM 1128 O O . GLN A 1 147 ? -33.248 -14.866 54.956 1.00 93.94 147 GLN A O 1
ATOM 1133 N N . ARG A 1 148 ? -31.346 -13.673 54.937 1.00 94.50 148 ARG A N 1
ATOM 1134 C CA . ARG A 1 148 ? -31.206 -13.630 56.394 1.00 94.50 148 ARG A CA 1
ATOM 1135 C C . ARG A 1 148 ? -32.281 -12.777 57.060 1.00 94.50 148 ARG A C 1
ATOM 1137 O O . ARG A 1 148 ? -32.811 -13.167 58.095 1.00 94.50 148 ARG A O 1
ATOM 1144 N N . MET A 1 149 ? -32.654 -11.647 56.456 1.00 91.69 149 MET A N 1
ATOM 1145 C CA . MET A 1 149 ? -33.801 -10.858 56.919 1.00 91.69 149 MET A CA 1
ATOM 1146 C C . MET A 1 149 ? -35.099 -11.665 56.848 1.00 91.69 149 MET A C 1
ATOM 1148 O O . MET A 1 149 ? -35.876 -11.646 57.801 1.00 91.69 149 MET A O 1
ATOM 1152 N N . TYR A 1 150 ? -35.312 -12.413 55.764 1.00 93.06 150 TYR A N 1
ATOM 1153 C CA . TYR A 1 150 ? -36.474 -13.286 55.620 1.00 93.06 150 TYR A CA 1
ATOM 1154 C C . TYR A 1 150 ? -36.524 -14.359 56.717 1.00 93.06 150 TYR A C 1
ATOM 1156 O O . TYR A 1 150 ? -37.566 -14.558 57.340 1.00 93.06 150 TYR A O 1
ATOM 1164 N N . GLU A 1 151 ? -35.394 -15.000 57.019 1.00 94.62 151 GLU A N 1
ATOM 1165 C CA . GLU A 1 151 ? -35.293 -15.988 58.096 1.00 94.62 151 GLU A CA 1
ATOM 1166 C C . GLU A 1 151 ? -35.616 -15.379 59.471 1.00 94.62 151 GLU A C 1
ATOM 1168 O O . GLU A 1 151 ? -36.419 -15.933 60.225 1.00 94.62 151 GLU A O 1
ATOM 1173 N N . VAL A 1 152 ? -35.071 -14.197 59.777 1.00 93.69 152 VAL A N 1
ATOM 1174 C CA . VAL A 1 152 ? -35.343 -13.475 61.034 1.00 93.69 152 VAL A CA 1
ATOM 1175 C C . VAL A 1 152 ? -36.814 -13.060 61.139 1.00 93.69 152 VAL A C 1
ATOM 1177 O O . VAL A 1 152 ? -37.425 -13.196 62.203 1.00 93.69 152 VAL A O 1
ATOM 1180 N N . MET A 1 153 ? -37.425 -12.596 60.047 1.00 90.75 153 MET A N 1
ATOM 1181 C CA . MET A 1 153 ? -38.856 -12.280 60.026 1.00 90.75 153 MET A CA 1
ATOM 1182 C C . MET A 1 153 ? -39.702 -13.537 60.250 1.00 90.75 153 MET A C 1
ATOM 1184 O O . MET A 1 153 ? -40.643 -13.500 61.040 1.00 90.75 153 MET A O 1
ATOM 1188 N N . SER A 1 154 ? -39.334 -14.662 59.632 1.00 92.06 154 SER A N 1
ATOM 1189 C CA . SER A 1 154 ? -40.005 -15.947 59.844 1.00 92.06 154 SER A CA 1
ATOM 1190 C C . SER A 1 154 ? -39.928 -16.394 61.307 1.00 92.06 154 SER A C 1
ATOM 1192 O O . SER A 1 154 ? -40.940 -16.793 61.881 1.00 92.06 154 SER A O 1
ATOM 1194 N N . GLN A 1 155 ? -38.758 -16.285 61.943 1.00 92.31 155 GLN A N 1
ATOM 1195 C CA . GLN A 1 155 ? -38.598 -16.590 63.370 1.00 92.31 155 GLN A CA 1
ATOM 1196 C C . GLN A 1 155 ? -39.451 -15.666 64.245 1.00 92.31 155 GLN A C 1
ATOM 1198 O O . GLN A 1 155 ? -40.109 -16.131 65.175 1.00 92.31 155 GLN A O 1
ATOM 1203 N N . THR A 1 156 ? -39.498 -14.372 63.920 1.00 89.12 156 THR A N 1
ATOM 1204 C CA . THR A 1 156 ? -40.324 -13.393 64.641 1.00 89.12 156 THR A CA 1
ATOM 1205 C C . THR A 1 156 ? -41.804 -13.766 64.580 1.00 89.12 156 THR A C 1
ATOM 1207 O O . THR A 1 156 ? -42.463 -13.800 65.614 1.00 89.12 156 THR A O 1
ATOM 1210 N N . VAL A 1 157 ? -42.318 -14.131 63.399 1.00 90.19 157 VAL A N 1
ATOM 1211 C CA . VAL A 1 157 ? -43.712 -14.574 63.223 1.00 90.19 157 VAL A CA 1
ATOM 1212 C C . VAL A 1 157 ? -44.015 -15.812 64.069 1.00 90.19 157 VAL A C 1
ATOM 1214 O O . VAL A 1 157 ? -45.057 -15.861 64.722 1.00 90.19 157 VAL A O 1
ATOM 1217 N N . VAL A 1 158 ? -43.101 -16.787 64.115 1.00 91.38 158 VAL A N 1
ATOM 1218 C CA . VAL A 1 158 ? -43.245 -17.988 64.956 1.00 91.38 158 VAL A CA 1
ATOM 1219 C C . VAL A 1 158 ? -43.277 -17.626 66.444 1.00 91.38 158 VAL A C 1
ATOM 1221 O O . VAL A 1 158 ? -44.143 -18.108 67.173 1.00 91.38 158 VAL A O 1
ATOM 1224 N N . VAL A 1 159 ? -42.382 -16.747 66.905 1.00 91.38 159 VAL A N 1
ATOM 1225 C CA . VAL A 1 159 ? -42.357 -16.291 68.305 1.00 91.38 159 VAL A CA 1
ATOM 1226 C C . VAL A 1 159 ? -43.632 -15.525 68.657 1.00 91.38 159 VAL A C 1
ATOM 1228 O O . VAL A 1 159 ? -44.239 -15.806 69.687 1.00 91.38 159 VAL A O 1
ATOM 1231 N N . THR A 1 160 ? -44.091 -14.606 67.804 1.00 89.44 160 THR A N 1
ATOM 1232 C CA . THR A 1 160 ? -45.351 -13.877 68.012 1.00 89.44 160 THR A CA 1
ATOM 1233 C C . THR A 1 160 ? -46.548 -14.825 68.051 1.00 89.44 160 THR A C 1
ATOM 1235 O O . THR A 1 160 ? -47.428 -14.662 68.896 1.00 89.44 160 THR A O 1
ATOM 1238 N N . HIS A 1 161 ? -46.572 -15.846 67.189 1.00 89.38 161 HIS A N 1
ATOM 1239 C CA . HIS A 1 161 ? -47.610 -16.870 67.215 1.00 89.38 161 HIS A CA 1
ATOM 1240 C C . HIS A 1 161 ? -47.600 -17.652 68.535 1.00 89.38 161 HIS A C 1
ATOM 1242 O O . HIS A 1 161 ? -48.643 -17.772 69.175 1.00 89.38 161 HIS A O 1
ATOM 1248 N N . ASN A 1 162 ? -46.430 -18.114 68.987 1.00 91.50 162 ASN A N 1
ATOM 1249 C CA . ASN A 1 162 ? -46.285 -18.808 70.268 1.00 91.50 162 ASN A CA 1
ATOM 1250 C C . ASN A 1 162 ? -46.701 -17.930 71.452 1.00 91.50 162 ASN A C 1
ATOM 1252 O O . ASN A 1 162 ? -47.426 -18.399 72.325 1.00 91.50 162 ASN A O 1
ATOM 1256 N N . MET A 1 163 ? -46.322 -16.649 71.459 1.00 88.00 163 MET A N 1
ATOM 1257 C CA . MET A 1 163 ? -46.775 -15.701 72.480 1.00 88.00 163 MET A CA 1
ATOM 1258 C C . MET A 1 163 ? -48.303 -15.595 72.495 1.00 88.00 163 MET A C 1
ATOM 1260 O O . MET A 1 163 ? -48.899 -15.672 73.562 1.00 88.00 163 MET A O 1
ATOM 1264 N N . ALA A 1 164 ? -48.958 -15.518 71.332 1.00 89.06 164 ALA A N 1
ATOM 1265 C CA . ALA A 1 164 ? -50.419 -15.491 71.254 1.00 89.06 164 ALA A CA 1
ATOM 1266 C C . ALA A 1 164 ? -51.083 -16.799 71.731 1.00 89.06 164 ALA A C 1
ATOM 1268 O O . ALA A 1 164 ? -52.187 -16.764 72.276 1.00 89.06 164 ALA A O 1
ATOM 1269 N N . VAL A 1 165 ? -50.450 -17.963 71.534 1.00 91.75 165 VAL A N 1
ATOM 1270 C CA . VAL A 1 165 ? -50.920 -19.233 72.121 1.00 91.75 165 VAL A CA 1
ATOM 1271 C C . VAL A 1 165 ? -50.797 -19.189 73.644 1.00 91.75 165 VAL A C 1
ATOM 1273 O O . VAL A 1 165 ? -51.802 -19.371 74.324 1.00 91.75 165 VAL A O 1
ATOM 1276 N N . ILE A 1 166 ? -49.617 -18.850 74.172 1.00 91.31 166 ILE A N 1
ATOM 1277 C CA . ILE A 1 166 ? -49.355 -18.794 75.619 1.00 91.31 166 ILE A CA 1
ATOM 1278 C C . ILE A 1 166 ? -50.274 -17.779 76.311 1.00 91.31 166 ILE A C 1
ATOM 1280 O O . ILE A 1 166 ? -50.804 -18.058 77.381 1.00 91.31 166 ILE A O 1
ATOM 1284 N N . THR A 1 167 ? -50.527 -16.613 75.708 1.00 90.44 167 THR A N 1
ATOM 1285 C CA . THR A 1 167 ? -51.472 -15.626 76.257 1.00 90.44 167 THR A CA 1
ATOM 1286 C C . THR A 1 167 ? -52.897 -16.177 76.329 1.00 90.44 167 THR A C 1
ATOM 1288 O O . THR A 1 167 ? -53.597 -15.923 77.307 1.00 90.44 167 THR A O 1
ATOM 1291 N N . ARG A 1 168 ? -53.333 -16.958 75.331 1.00 89.19 168 ARG A N 1
ATOM 1292 C CA . ARG A 1 168 ? -54.651 -17.613 75.364 1.00 89.19 168 ARG A CA 1
ATOM 1293 C C . ARG A 1 168 ? -54.723 -18.702 76.432 1.00 89.19 168 ARG A C 1
ATOM 1295 O O . ARG A 1 168 ? -55.725 -18.768 77.135 1.00 89.19 168 ARG A O 1
ATOM 1302 N N . GLU A 1 169 ? -53.673 -19.504 76.596 1.00 90.31 169 GLU A N 1
ATOM 1303 C CA . GLU A 1 169 ? -53.592 -20.497 77.677 1.00 90.31 169 GLU A CA 1
ATOM 1304 C C . GLU A 1 169 ? -53.592 -19.831 79.058 1.00 90.31 169 GLU A C 1
ATOM 1306 O O . GLU A 1 169 ? -54.335 -20.246 79.942 1.00 90.31 169 GLU A O 1
ATOM 1311 N N . MET A 1 170 ? -52.830 -18.749 79.236 1.00 88.75 170 MET A N 1
ATOM 1312 C CA . MET A 1 170 ? -52.809 -17.974 80.478 1.00 88.75 170 MET A CA 1
ATOM 1313 C C . MET A 1 170 ? -54.183 -17.374 80.800 1.00 88.75 170 MET A C 1
ATOM 1315 O O . MET A 1 170 ? -54.596 -17.411 81.959 1.00 88.75 170 MET A O 1
ATOM 1319 N N . SER A 1 171 ? -54.907 -16.864 79.795 1.00 88.31 171 SER A N 1
ATOM 1320 C CA . SER A 1 171 ? -56.300 -16.429 79.962 1.00 88.31 171 SER A CA 1
ATOM 1321 C C . SER A 1 171 ? -57.171 -17.584 80.442 1.00 88.31 171 SER A C 1
ATOM 1323 O O . SER A 1 171 ? -57.843 -17.439 81.453 1.00 88.31 171 SER A O 1
ATOM 1325 N N . ALA A 1 172 ? -57.096 -18.747 79.789 1.00 90.50 172 ALA A N 1
ATOM 1326 C CA . ALA A 1 172 ? -57.900 -19.911 80.153 1.00 90.50 172 ALA A CA 1
ATOM 1327 C C . ALA A 1 172 ? -57.619 -20.410 81.582 1.00 90.50 172 ALA A C 1
ATOM 1329 O O . ALA A 1 172 ? -58.550 -20.739 82.311 1.00 90.50 172 ALA A O 1
ATOM 1330 N N . VAL A 1 173 ? -56.353 -20.428 82.015 1.00 88.12 173 VAL A N 1
ATOM 1331 C CA . VAL A 1 173 ? -55.979 -20.786 83.396 1.00 88.12 173 VAL A CA 1
ATOM 1332 C C . VAL A 1 173 ? -56.477 -19.738 84.391 1.00 88.12 173 VAL A C 1
ATOM 1334 O O . VAL A 1 173 ? -56.933 -20.087 85.476 1.00 88.12 173 VAL A O 1
ATOM 1337 N N . THR A 1 174 ? -56.415 -18.453 84.035 1.00 87.81 174 THR A N 1
ATOM 1338 C CA . THR A 1 174 ? -56.929 -17.369 84.887 1.00 87.81 174 THR A CA 1
ATOM 1339 C C . THR A 1 174 ? -58.451 -17.444 85.013 1.00 87.81 174 THR A C 1
ATOM 1341 O O . THR A 1 174 ? -58.968 -17.270 86.114 1.00 87.81 174 THR A O 1
ATOM 1344 N N . ASP A 1 175 ? -59.157 -17.762 83.926 1.00 86.31 175 ASP A N 1
ATOM 1345 C CA . ASP A 1 175 ? -60.603 -17.993 83.928 1.00 86.31 175 ASP A CA 1
ATOM 1346 C C . ASP A 1 175 ? -60.955 -19.206 84.804 1.00 86.31 175 ASP A C 1
ATOM 1348 O O . ASP A 1 175 ? -61.809 -19.093 85.675 1.00 86.31 175 ASP A O 1
ATOM 1352 N N . GLN A 1 176 ? -60.221 -20.321 84.692 1.00 84.25 176 GLN A N 1
ATOM 1353 C CA . GLN A 1 176 ? -60.406 -21.485 85.572 1.00 84.25 176 GLN A CA 1
ATOM 1354 C C . GLN A 1 176 ? -60.142 -21.175 87.051 1.00 84.25 176 GLN A C 1
ATOM 1356 O O . GLN A 1 176 ? -60.881 -21.630 87.920 1.00 84.25 176 GLN A O 1
ATOM 1361 N N . LEU A 1 177 ? -59.094 -20.404 87.361 1.00 85.75 177 LEU A N 1
ATOM 1362 C CA . LEU A 1 177 ? -58.815 -19.973 88.734 1.00 85.75 177 LEU A CA 1
ATOM 1363 C C . LEU A 1 177 ? -59.925 -19.066 89.270 1.00 85.75 177 LEU A C 1
ATOM 1365 O O . LEU A 1 177 ? -60.324 -19.216 90.423 1.00 85.75 177 LEU A O 1
ATOM 1369 N N . ARG A 1 178 ? -60.435 -18.145 88.447 1.00 87.25 178 ARG A N 1
ATOM 1370 C CA . ARG A 1 178 ? -61.584 -17.303 88.791 1.00 87.25 178 ARG A CA 1
ATOM 1371 C C . ARG A 1 178 ? -62.819 -18.159 89.069 1.00 87.25 178 ARG A C 1
ATOM 1373 O O . ARG A 1 178 ? -63.478 -17.918 90.076 1.00 87.25 178 ARG A O 1
ATOM 1380 N N . ASP A 1 179 ? -63.112 -19.132 88.212 1.00 84.19 179 ASP A N 1
ATOM 1381 C CA . ASP A 1 179 ? -64.274 -20.010 88.354 1.00 84.19 179 ASP A CA 1
ATOM 1382 C C . ASP A 1 179 ? -64.164 -20.864 89.628 1.00 84.19 179 ASP A C 1
ATOM 1384 O O . ASP A 1 179 ? -65.107 -20.918 90.408 1.00 84.19 179 ASP A O 1
ATOM 1388 N N . HIS A 1 180 ? -62.986 -21.415 89.942 1.00 82.12 180 HIS A N 1
ATOM 1389 C CA . HIS A 1 180 ? -62.769 -22.137 91.202 1.00 82.12 180 HIS A CA 1
ATOM 1390 C C . HIS A 1 180 ? -62.838 -21.255 92.455 1.00 82.12 180 HIS A C 1
ATOM 1392 O O . HIS A 1 180 ? -63.256 -21.729 93.511 1.00 82.12 180 HIS A O 1
ATOM 1398 N N . ILE A 1 181 ? -62.435 -19.982 92.374 1.00 77.75 181 ILE A N 1
ATOM 1399 C CA . ILE A 1 181 ? -62.641 -19.028 93.474 1.00 77.75 181 ILE A CA 1
ATOM 1400 C C . ILE A 1 181 ? -64.137 -18.741 93.647 1.00 77.75 181 ILE A C 1
ATOM 1402 O O . ILE A 1 181 ? -64.599 -18.678 94.784 1.00 77.75 181 ILE A O 1
ATOM 1406 N N . ALA A 1 182 ? -64.887 -18.609 92.549 1.00 74.19 182 ALA A N 1
ATOM 1407 C CA . ALA A 1 182 ? -66.336 -18.433 92.592 1.00 74.19 182 ALA A CA 1
ATOM 1408 C C . ALA A 1 182 ? -67.041 -19.665 93.194 1.00 74.19 182 ALA A C 1
ATOM 1410 O O . ALA A 1 182 ? -67.857 -19.503 94.095 1.00 74.19 182 ALA A O 1
ATOM 1411 N N . ASP A 1 183 ? -66.653 -20.884 92.803 1.00 75.94 183 ASP A N 1
ATOM 1412 C CA . ASP A 1 183 ? -67.171 -22.134 93.385 1.00 75.94 183 ASP A CA 1
ATOM 1413 C C . ASP A 1 183 ? -66.864 -22.241 94.891 1.00 75.94 183 ASP A C 1
ATOM 1415 O O . ASP A 1 183 ? -67.688 -22.705 95.682 1.00 75.94 183 ASP A O 1
ATOM 1419 N N . PHE A 1 184 ? -65.668 -21.808 95.311 1.00 73.81 184 PHE A N 1
ATOM 1420 C CA . PHE A 1 184 ? -65.282 -21.773 96.723 1.00 73.81 184 PHE A CA 1
ATOM 1421 C C . PHE A 1 184 ? -66.078 -20.725 97.516 1.00 73.81 184 PHE A C 1
ATOM 1423 O O . PHE A 1 184 ? -66.438 -20.978 98.667 1.00 73.81 184 PHE A O 1
ATOM 1430 N N . GLU A 1 185 ? -66.363 -19.564 96.917 1.00 71.06 185 GLU A N 1
ATOM 1431 C CA . GLU A 1 185 ? -6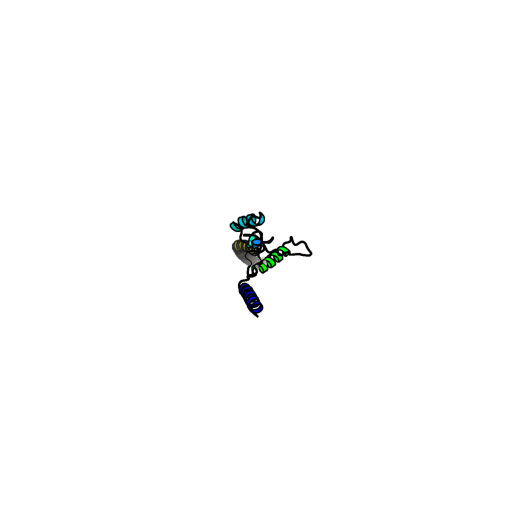7.210 -18.523 97.508 1.00 71.06 185 GLU A CA 1
ATOM 1432 C C . GLU A 1 185 ? -68.667 -18.993 97.660 1.00 71.06 185 GLU A C 1
ATOM 1434 O O . GLU A 1 185 ? -69.247 -18.805 98.732 1.00 71.06 185 GLU A O 1
ATOM 1439 N N . ASP A 1 186 ? -69.228 -19.658 96.647 1.00 70.81 186 ASP A N 1
ATOM 1440 C CA . ASP A 1 186 ? -70.589 -20.211 96.670 1.00 70.81 186 ASP A CA 1
ATOM 1441 C C . ASP A 1 186 ? -70.732 -21.383 97.654 1.00 70.81 186 ASP A C 1
ATOM 1443 O O . ASP A 1 186 ? -71.769 -21.526 98.294 1.00 70.81 186 ASP A O 1
ATOM 1447 N N . PHE A 1 187 ? -69.688 -22.197 97.852 1.00 68.62 187 PHE A N 1
ATOM 1448 C CA . PHE A 1 187 ? -69.695 -23.268 98.858 1.00 68.62 187 PHE A CA 1
ATOM 1449 C C . PHE A 1 187 ? -69.681 -22.741 100.307 1.00 68.62 187 PHE A C 1
ATOM 1451 O O . PHE A 1 187 ? -70.153 -23.423 101.219 1.00 68.62 187 PHE A O 1
ATOM 1458 N N . TRP A 1 188 ? -69.126 -21.545 100.540 1.00 63.22 188 TRP A N 1
ATOM 1459 C CA . TRP A 1 188 ? -68.966 -20.949 101.876 1.00 63.22 188 TRP A CA 1
ATOM 1460 C C . TRP A 1 188 ? -69.988 -19.858 102.222 1.00 63.22 188 TRP A C 1
ATOM 1462 O O . TRP A 1 188 ? -70.014 -19.396 103.369 1.00 63.22 188 TRP A O 1
ATOM 1472 N N . ARG A 1 189 ? -70.844 -19.453 101.279 1.00 55.84 189 ARG A N 1
ATOM 1473 C CA . ARG A 1 189 ? -72.023 -18.624 101.561 1.00 55.84 189 ARG A CA 1
ATOM 1474 C C . ARG A 1 189 ? -73.242 -19.539 101.805 1.00 55.84 189 ARG A C 1
ATOM 1476 O O . ARG A 1 189 ? -73.442 -20.464 101.028 1.00 55.84 189 ARG A O 1
ATOM 1483 N N . PRO A 1 190 ? -74.009 -19.336 102.896 1.00 55.53 190 PRO A N 1
ATOM 1484 C CA . PRO A 1 190 ? -75.137 -20.196 103.269 1.00 55.53 190 PRO A CA 1
ATOM 1485 C C . PRO A 1 190 ? -76.321 -20.118 102.300 1.00 55.53 190 PRO A C 1
ATOM 1487 O O . PRO A 1 190 ? -76.536 -19.032 101.711 1.00 55.53 190 PRO A O 1
#

Radius of gyration: 54.59 Å; chains: 1; bounding box: 118×40×167 Å

Organism: Mycobacterium simiae (NCBI:txid1784)

Sequence (190 aa):
GPILAVSVAIALIGLLALPGYRTNYDTKDYIPASIPGNVGDAAASRHFSQARMSPELLMLESDHDMRNSADMMVIDRITRAVFHLPGIAQVKTITRPLGKPTDHSSIPYQLSMQNIIQVENMQYMKQRMSDMIAQADAMQQSIDTMQRMYEVMSQTVVVTHNMAVITREMSAVTDQLRDHIADFEDFWRP

InterPro domains:
  IPR050545 HpnN/MmpL-like transporters [PTHR33406] (3-143)

Foldseek 3Di:
DVVVVVVVVVVVVVVVCVVVDDDDPPVLVVDDCPPPVNVVVVVVVVPDPVCVVDPDDDDDDDPDDCPDPVSLVVVVVVLVVVCPDPPRPFDDDPCRPVRPRPVCPDPVNVVVVVVVVVVVCVVVVVVVVVVVVVVVVVVVVVVVVVVVVVVVVVVVVVVVVVVVVVVVVVVVVVVVVVVVVVVVVVVPDD

pLDDT: mean 78.77, std 12.62, range [44.94, 95.88]

Secondary structure (DSSP, 8-state):
-HHHHHHHHHHHHHHHTGGG------TTTTS-TTSHHHHHHHHHTTTS-HHHHS--------SS---SHHHHHHHHHHHHHHHTSTT-----BTTBTTSSPPTT--HHHHHHHHHHHHHHHHHHHHHHHHHHHHHHHHHHHHHHHHHHHHHHHHHHHHHHHHHHHHHHHHHHHHHHHHHHHHHHHHHH--